Protein AF-A0AAV2HTC8-F1 (afdb_monomer)

Structure (mmCIF, N/CA/C/O backbone):
data_AF-A0AAV2HTC8-F1
#
_entry.id   AF-A0AAV2HTC8-F1
#
loop_
_atom_site.group_PDB
_atom_site.id
_atom_site.type_symbol
_atom_site.label_atom_id
_atom_site.label_alt_id
_atom_site.label_comp_id
_atom_site.label_asym_id
_atom_site.label_entity_id
_atom_site.label_seq_id
_atom_site.pdbx_PDB_ins_code
_atom_site.Cartn_x
_atom_site.Cartn_y
_atom_site.Cartn_z
_atom_site.occupancy
_atom_site.B_iso_or_equiv
_atom_site.auth_seq_id
_atom_site.auth_comp_id
_atom_site.auth_asym_id
_atom_site.auth_atom_id
_atom_site.pdbx_PDB_model_num
ATOM 1 N N . MET A 1 1 ? -3.293 -3.113 -5.665 1.00 84.00 1 MET A N 1
ATOM 2 C CA . MET A 1 1 ? -4.705 -2.874 -5.281 1.00 84.00 1 MET A CA 1
ATOM 3 C C . MET A 1 1 ? -5.666 -3.150 -6.441 1.00 84.00 1 MET A C 1
ATOM 5 O O . MET A 1 1 ? -6.867 -3.146 -6.229 1.00 84.00 1 MET A O 1
ATOM 9 N N . GLU A 1 2 ? -5.161 -3.409 -7.650 1.00 84.69 2 GLU A N 1
ATOM 10 C CA . GLU A 1 2 ? -5.955 -3.648 -8.863 1.00 84.69 2 GLU A CA 1
ATOM 11 C C . GLU A 1 2 ? -6.865 -4.881 -8.808 1.00 84.69 2 GLU A C 1
ATOM 13 O O . GLU A 1 2 ? -7.949 -4.848 -9.378 1.00 84.69 2 GLU A O 1
ATOM 18 N N . ASN A 1 3 ? -6.478 -5.908 -8.048 1.00 85.94 3 ASN A N 1
ATOM 19 C CA . ASN A 1 3 ? -7.277 -7.121 -7.846 1.00 85.94 3 ASN A CA 1
ATOM 20 C C . ASN A 1 3 ? -8.377 -6.955 -6.779 1.00 85.94 3 ASN A C 1
ATOM 22 O O . ASN A 1 3 ? -9.052 -7.923 -6.446 1.00 85.94 3 ASN A O 1
ATOM 26 N N . TYR A 1 4 ? -8.541 -5.756 -6.206 1.00 88.88 4 TYR A N 1
ATOM 27 C CA . TYR A 1 4 ? -9.555 -5.479 -5.191 1.00 88.88 4 TYR A CA 1
ATOM 28 C C . TYR A 1 4 ? -10.723 -4.679 -5.777 1.00 88.88 4 TYR A C 1
ATOM 30 O O . TYR A 1 4 ? -10.537 -3.621 -6.386 1.00 88.88 4 TYR A O 1
ATOM 38 N N . HIS A 1 5 ? -11.948 -5.147 -5.540 1.00 85.94 5 HIS A N 1
ATOM 39 C CA . HIS A 1 5 ? -13.159 -4.454 -5.966 1.00 85.94 5 HIS A CA 1
ATOM 40 C C . HIS A 1 5 ? -13.559 -3.384 -4.949 1.00 85.94 5 HIS A C 1
ATOM 42 O O . HIS A 1 5 ? -14.052 -3.684 -3.867 1.00 85.94 5 HIS A O 1
ATOM 48 N N . ALA A 1 6 ? -13.429 -2.109 -5.325 1.00 83.56 6 ALA A N 1
ATOM 49 C CA . ALA A 1 6 ? -13.754 -0.981 -4.446 1.00 83.56 6 ALA A CA 1
ATOM 50 C C . ALA A 1 6 ? -15.225 -0.942 -3.971 1.00 83.56 6 ALA A C 1
ATOM 52 O O . ALA A 1 6 ? -15.520 -0.285 -2.978 1.00 83.56 6 ALA A O 1
ATOM 53 N N . GLY A 1 7 ? -16.145 -1.635 -4.655 1.00 82.50 7 GLY A N 1
ATOM 54 C CA . GLY A 1 7 ? -17.537 -1.777 -4.214 1.00 82.50 7 GLY A CA 1
ATOM 55 C C . GLY A 1 7 ? -17.696 -2.636 -2.955 1.00 82.50 7 GLY A C 1
ATOM 56 O O . GLY A 1 7 ? -18.599 -2.381 -2.166 1.00 82.50 7 GLY A O 1
ATOM 57 N N . SER A 1 8 ? -16.788 -3.589 -2.729 1.00 87.12 8 SER A N 1
ATOM 58 C CA . SER A 1 8 ? -16.792 -4.439 -1.535 1.00 87.12 8 SER A CA 1
ATOM 59 C C . SER A 1 8 ? -16.413 -3.678 -0.271 1.00 87.12 8 SER A C 1
ATOM 61 O O . SER A 1 8 ? -16.757 -4.123 0.816 1.00 87.12 8 SER A O 1
ATOM 63 N N . LEU A 1 9 ? -15.776 -2.508 -0.413 1.00 86.69 9 LEU A N 1
ATOM 64 C CA . LEU A 1 9 ? -15.254 -1.722 0.702 1.00 86.69 9 LEU A CA 1
ATOM 65 C C . LEU A 1 9 ? -16.339 -1.453 1.753 1.00 86.69 9 LEU A C 1
ATOM 67 O O . LEU A 1 9 ? -16.103 -1.649 2.932 1.00 86.69 9 LEU A O 1
ATOM 71 N N . VAL A 1 10 ? -17.560 -1.118 1.323 1.00 84.25 10 VAL A N 1
ATOM 72 C CA . VAL A 1 10 ? -18.705 -0.829 2.210 1.00 84.25 10 VAL A CA 1
ATOM 73 C C . VAL A 1 10 ? -19.114 -2.031 3.076 1.00 84.25 10 VAL A C 1
ATOM 75 O O . VAL A 1 10 ? -19.765 -1.854 4.097 1.00 84.25 10 VAL A O 1
ATOM 78 N N . HIS A 1 11 ? -18.737 -3.253 2.704 1.00 86.38 11 HIS A N 1
ATOM 79 C CA . HIS A 1 11 ? -19.071 -4.473 3.442 1.00 86.38 11 HIS A CA 1
ATOM 80 C C . HIS A 1 11 ? -17.927 -4.985 4.325 1.00 86.38 11 HIS A C 1
ATOM 82 O O . HIS A 1 11 ? -18.126 -5.930 5.086 1.00 86.38 11 HIS A O 1
ATOM 88 N N . GLU A 1 12 ? -16.748 -4.370 4.249 1.00 91.94 12 GLU A N 1
ATOM 89 C CA . GLU A 1 12 ? -15.607 -4.759 5.072 1.00 91.94 12 GLU A CA 1
ATOM 90 C C . GLU A 1 12 ? -15.796 -4.319 6.529 1.00 91.94 12 GLU A C 1
ATOM 92 O O . GLU A 1 12 ? -16.444 -3.315 6.825 1.00 91.94 12 GLU A O 1
ATOM 97 N N . SER A 1 13 ? -15.185 -5.063 7.452 1.00 90.44 13 SER A N 1
ATOM 98 C CA . SER A 1 13 ? -15.091 -4.672 8.871 1.00 90.44 13 SER A CA 1
ATOM 99 C C . SER A 1 13 ? -13.721 -4.081 9.214 1.00 90.44 13 SER A C 1
ATOM 101 O O . SER A 1 13 ? -13.622 -3.167 10.031 1.00 90.44 13 SER A O 1
ATOM 103 N N . VAL A 1 14 ? -12.660 -4.581 8.566 1.00 92.56 14 VAL A N 1
ATOM 104 C CA . VAL A 1 14 ? -11.278 -4.112 8.729 1.00 92.56 14 VAL A CA 1
ATOM 105 C C . VAL A 1 14 ? -10.614 -3.971 7.374 1.00 92.56 14 VAL A C 1
ATOM 107 O O . VAL A 1 14 ? -10.661 -4.894 6.567 1.00 92.56 14 VAL A O 1
ATOM 110 N N . VAL A 1 15 ? -9.931 -2.852 7.150 1.00 94.50 15 VAL A N 1
ATOM 111 C CA . VAL A 1 15 ? -9.114 -2.633 5.954 1.00 94.50 15 VAL A CA 1
ATOM 112 C C . VAL A 1 15 ? -7.716 -2.181 6.363 1.00 94.50 15 VAL A C 1
ATOM 114 O O . VAL A 1 15 ? -7.523 -1.082 6.882 1.00 94.50 15 VAL A O 1
ATOM 117 N N . LEU A 1 16 ? -6.717 -3.022 6.100 1.00 95.56 16 LEU A N 1
ATOM 118 C CA . LEU A 1 16 ? -5.308 -2.681 6.284 1.00 95.56 16 LEU A CA 1
ATOM 119 C C . LEU A 1 16 ? -4.710 -2.304 4.932 1.00 95.56 16 LEU A C 1
ATOM 121 O O . LEU A 1 16 ? -4.731 -3.097 3.991 1.00 95.56 16 LEU A O 1
ATOM 125 N N . VAL A 1 17 ? -4.180 -1.090 4.822 1.00 94.56 17 VAL A N 1
ATOM 126 C CA . VAL A 1 17 ? -3.592 -0.600 3.574 1.00 94.56 17 VAL A CA 1
ATOM 127 C C . VAL A 1 17 ? -2.087 -0.493 3.729 1.00 94.56 17 VAL A C 1
ATOM 129 O O . VAL A 1 17 ? -1.594 0.324 4.499 1.00 94.56 17 VAL A O 1
ATOM 132 N N . ILE A 1 18 ? -1.359 -1.274 2.936 1.00 94.62 18 ILE A N 1
ATOM 133 C CA . ILE A 1 18 ? 0.091 -1.158 2.786 1.00 94.62 18 ILE A CA 1
ATOM 134 C C . ILE A 1 18 ? 0.352 -0.710 1.355 1.00 94.62 18 ILE A C 1
ATOM 136 O O . ILE A 1 18 ? 0.042 -1.427 0.404 1.00 94.62 18 ILE A O 1
ATOM 140 N N . THR A 1 19 ? 0.883 0.498 1.184 1.00 91.38 19 THR A N 1
ATOM 141 C CA . THR A 1 19 ? 1.139 1.046 -0.152 1.00 91.38 19 THR A CA 1
ATOM 142 C C . THR A 1 19 ? 2.502 1.693 -0.241 1.00 91.38 19 THR A C 1
ATOM 144 O O . THR A 1 19 ? 2.934 2.400 0.661 1.00 91.38 19 THR A O 1
ATOM 147 N N . SER A 1 20 ? 3.167 1.523 -1.375 1.00 85.19 20 SER A N 1
ATOM 148 C CA . SER A 1 20 ? 4.329 2.328 -1.721 1.00 85.19 20 SER A CA 1
ATOM 149 C C . SER A 1 20 ? 3.914 3.588 -2.473 1.00 85.19 20 SER A C 1
ATOM 151 O O . SER A 1 20 ? 2.803 3.711 -3.003 1.00 85.19 20 SER A O 1
ATOM 153 N N . ARG A 1 21 ? 4.833 4.548 -2.521 1.00 70.38 21 ARG A N 1
ATOM 154 C CA . ARG A 1 21 ? 4.829 5.590 -3.543 1.00 70.38 21 ARG A CA 1
ATOM 155 C C . ARG A 1 21 ? 5.361 4.997 -4.863 1.00 70.38 21 ARG A C 1
ATOM 157 O O . ARG A 1 21 ? 6.341 4.257 -4.816 1.00 70.38 21 ARG A O 1
ATOM 164 N N . PRO A 1 22 ? 4.842 5.377 -6.042 1.00 58.81 22 PRO A N 1
ATOM 165 C CA . PRO A 1 22 ? 5.613 5.251 -7.269 1.00 58.81 22 PRO A CA 1
ATOM 166 C C . PRO A 1 22 ? 6.825 6.188 -7.196 1.00 58.81 22 PRO A C 1
ATOM 168 O O . PRO A 1 22 ? 6.711 7.400 -6.987 1.00 58.81 22 PRO A O 1
ATOM 171 N N . THR A 1 23 ? 8.007 5.611 -7.371 1.00 51.41 23 THR A N 1
ATOM 172 C CA . THR A 1 23 ? 9.313 6.288 -7.397 1.00 51.41 23 THR A CA 1
ATOM 173 C C . THR A 1 23 ? 9.442 7.296 -8.547 1.00 51.41 23 THR A C 1
ATOM 175 O O . THR A 1 23 ? 10.351 8.120 -8.542 1.00 51.41 23 THR A O 1
ATOM 178 N N . TYR A 1 24 ? 8.492 7.297 -9.488 1.00 50.41 24 TYR A N 1
ATOM 179 C CA . TYR A 1 24 ? 8.399 8.233 -10.603 1.00 50.41 24 TYR A CA 1
ATOM 180 C C . TYR A 1 24 ? 7.072 9.003 -10.558 1.00 50.41 24 TYR A C 1
ATOM 182 O O . TYR A 1 24 ? 5.997 8.412 -10.487 1.00 50.41 24 TYR A O 1
ATOM 190 N N . GLY A 1 25 ? 7.151 10.336 -10.603 1.00 55.88 25 GLY A N 1
ATOM 191 C CA . GLY A 1 25 ? 5.990 11.225 -10.704 1.00 55.88 25 GLY A CA 1
ATOM 192 C C . GLY A 1 25 ? 5.738 12.106 -9.477 1.00 55.88 25 GLY A C 1
ATOM 193 O O . GLY A 1 25 ? 6.197 11.842 -8.362 1.00 55.88 25 GLY A O 1
ATOM 194 N N . ASN A 1 26 ? 4.985 13.187 -9.693 1.00 65.38 26 ASN A N 1
ATOM 195 C CA . ASN A 1 26 ? 4.689 14.246 -8.722 1.00 65.38 26 ASN A CA 1
ATOM 196 C C . ASN A 1 26 ? 3.654 13.825 -7.653 1.00 65.38 26 ASN A C 1
ATOM 198 O O . ASN A 1 26 ? 2.681 14.539 -7.420 1.00 65.38 26 ASN A O 1
ATOM 202 N N . GLY A 1 27 ? 3.841 12.671 -7.009 1.00 63.38 27 GLY A N 1
ATOM 203 C CA . GLY A 1 27 ? 2.932 12.168 -5.975 1.00 63.38 27 GLY A CA 1
ATOM 204 C C . GLY A 1 27 ? 1.689 11.454 -6.508 1.00 63.38 27 GLY A C 1
ATOM 205 O O . GLY A 1 27 ? 0.643 11.482 -5.865 1.00 63.38 27 GLY A O 1
ATOM 206 N N . GLU A 1 28 ? 1.794 10.838 -7.686 1.00 73.50 28 GLU A N 1
ATOM 207 C CA . GLU A 1 28 ? 0.748 9.957 -8.210 1.00 73.50 28 GLU A CA 1
ATOM 208 C C . GLU A 1 28 ? 0.626 8.670 -7.375 1.00 73.50 28 GLU A C 1
ATOM 210 O O . GLU A 1 28 ? 1.581 8.284 -6.700 1.00 73.50 28 GLU A O 1
ATOM 215 N N . PRO A 1 29 ? -0.534 7.993 -7.399 1.00 81.75 29 PRO A N 1
ATOM 216 C CA . PRO A 1 29 ? -0.658 6.629 -6.893 1.00 81.75 29 PRO A CA 1
ATOM 217 C C . PRO A 1 29 ? 0.157 5.645 -7.753 1.00 81.75 29 PRO A C 1
ATOM 219 O O . PRO A 1 29 ? 0.346 5.898 -8.951 1.00 81.75 29 PRO A O 1
ATOM 222 N N . PRO A 1 30 ? 0.615 4.512 -7.185 1.00 85.12 30 PRO A N 1
ATOM 223 C CA . PRO A 1 30 ? 1.274 3.462 -7.956 1.00 85.12 30 PRO A CA 1
ATOM 224 C C . PRO A 1 30 ? 0.326 2.931 -9.036 1.00 85.12 30 PRO A C 1
ATOM 226 O O . PRO A 1 30 ? -0.893 3.057 -8.917 1.00 85.12 30 PRO A O 1
ATOM 229 N N . GLU A 1 31 ? 0.877 2.354 -10.106 1.00 84.62 31 GLU A N 1
ATOM 230 C CA . GLU A 1 31 ? 0.099 1.909 -11.274 1.00 84.62 31 GLU A CA 1
ATOM 231 C C . GLU A 1 31 ? -1.073 1.000 -10.865 1.00 84.62 31 GLU A C 1
ATOM 233 O O . GLU A 1 31 ? -2.229 1.307 -11.151 1.00 84.62 31 GLU A O 1
ATOM 238 N N . ASN A 1 32 ? -0.784 -0.005 -10.038 1.00 86.88 32 ASN A N 1
ATOM 239 C CA . ASN A 1 32 ? -1.750 -0.946 -9.467 1.00 86.88 32 ASN A CA 1
ATOM 240 C C . ASN A 1 32 ? -2.672 -0.352 -8.374 1.00 86.88 32 ASN A C 1
ATOM 242 O O . ASN A 1 32 ? -3.428 -1.092 -7.737 1.00 86.88 32 ASN A O 1
ATOM 246 N N . GLY A 1 33 ? -2.570 0.949 -8.085 1.00 86.31 33 GLY A N 1
ATOM 247 C CA . GLY A 1 33 ? -3.377 1.703 -7.118 1.00 86.31 33 GLY A CA 1
ATOM 248 C C . GLY A 1 33 ? -4.202 2.831 -7.747 1.00 86.31 33 GLY A C 1
ATOM 249 O O . GLY A 1 33 ? -5.070 3.398 -7.079 1.00 86.31 33 GLY A O 1
ATOM 250 N N . LYS A 1 34 ? -3.982 3.147 -9.032 1.00 86.19 34 LYS A N 1
ATOM 251 C CA . LYS A 1 34 ? -4.686 4.217 -9.764 1.00 86.19 34 LYS A CA 1
ATOM 252 C C . LYS A 1 34 ? -6.204 4.008 -9.797 1.00 86.19 34 LYS A C 1
ATOM 254 O O . LYS A 1 34 ? -6.952 4.939 -9.499 1.00 86.19 34 LYS A O 1
ATOM 259 N N . SER A 1 35 ? -6.658 2.794 -10.111 1.00 87.62 35 SER A N 1
ATOM 260 C CA . SER A 1 35 ? -8.086 2.442 -10.187 1.00 87.62 35 SER A CA 1
ATOM 261 C C . SER A 1 35 ? -8.793 2.575 -8.834 1.00 87.62 35 SER A C 1
ATOM 263 O O . SER A 1 35 ? -9.888 3.139 -8.742 1.00 87.62 35 SER A O 1
ATOM 265 N N . PHE A 1 36 ? -8.137 2.122 -7.766 1.00 89.88 36 PHE A N 1
ATOM 266 C CA . PHE A 1 36 ? -8.648 2.231 -6.405 1.00 89.88 36 PHE A CA 1
ATOM 267 C C . PHE A 1 36 ? -8.744 3.694 -5.955 1.00 89.88 36 PHE A C 1
ATOM 269 O O . PHE A 1 36 ? -9.789 4.129 -5.473 1.00 89.88 36 PHE A O 1
ATOM 276 N N . ALA A 1 37 ? -7.700 4.491 -6.199 1.00 87.50 37 ALA A N 1
ATOM 277 C CA . ALA A 1 37 ? -7.693 5.919 -5.890 1.00 87.50 37 ALA A CA 1
ATOM 278 C C . ALA A 1 37 ? -8.809 6.685 -6.627 1.00 87.50 37 ALA A C 1
ATOM 280 O O . ALA A 1 37 ? -9.487 7.525 -6.032 1.00 87.50 37 ALA A O 1
ATOM 281 N N . ALA A 1 38 ? -9.045 6.366 -7.904 1.00 87.25 38 ALA A N 1
ATOM 282 C CA . ALA A 1 38 ? -10.150 6.933 -8.675 1.00 87.25 38 ALA A CA 1
ATOM 283 C C . ALA A 1 38 ? -11.523 6.554 -8.090 1.00 87.25 38 ALA A C 1
ATOM 285 O O . ALA A 1 38 ? -12.407 7.406 -7.981 1.00 87.25 38 ALA A O 1
ATOM 286 N N . SER A 1 39 ? -11.684 5.301 -7.658 1.00 88.88 39 SER A N 1
ATOM 287 C CA . SER A 1 39 ? -12.924 4.803 -7.048 1.00 88.88 39 SER A CA 1
ATOM 288 C C . SER A 1 39 ? -13.226 5.490 -5.712 1.00 88.88 39 SER A C 1
ATOM 290 O O . SER A 1 39 ? -14.353 5.930 -5.483 1.00 88.88 39 SER A O 1
ATOM 292 N N . LEU A 1 40 ? -12.212 5.676 -4.860 1.00 87.50 40 LEU A N 1
ATOM 293 C CA . LEU A 1 40 ? -12.337 6.434 -3.611 1.00 87.50 40 LEU A CA 1
ATOM 294 C C . LEU A 1 40 ? -12.707 7.899 -3.853 1.00 87.50 40 LEU A C 1
ATOM 296 O O . LEU A 1 40 ? -13.555 8.454 -3.154 1.00 87.50 40 LEU A O 1
ATOM 300 N N . LEU A 1 41 ? -12.099 8.536 -4.859 1.00 85.50 41 LEU A N 1
ATOM 301 C CA . LEU A 1 41 ? -12.434 9.910 -5.226 1.00 85.50 41 LEU A CA 1
ATOM 302 C C . LEU A 1 41 ? -13.892 10.026 -5.681 1.00 85.50 41 LEU A C 1
ATOM 304 O O . LEU A 1 41 ? -14.580 10.981 -5.312 1.00 85.50 41 LEU A O 1
ATOM 308 N N . HIS A 1 42 ? -14.371 9.058 -6.462 1.00 86.19 42 HIS A N 1
ATOM 309 C CA . HIS A 1 42 ? -15.767 9.001 -6.875 1.00 86.19 42 HIS A CA 1
ATOM 310 C C . HIS A 1 42 ? -16.703 8.847 -5.667 1.00 86.19 42 HIS A C 1
ATOM 312 O O . HIS A 1 42 ? -17.675 9.597 -5.549 1.00 86.19 42 HIS A O 1
ATOM 318 N N . LEU A 1 43 ? -16.362 7.966 -4.721 1.00 85.75 43 LEU A N 1
ATOM 319 C CA . LEU A 1 43 ? -17.122 7.778 -3.485 1.00 85.75 43 LEU A CA 1
ATOM 320 C C . LEU A 1 43 ? -17.164 9.058 -2.633 1.00 85.75 43 LEU A C 1
ATOM 322 O O . LEU A 1 43 ? -18.233 9.460 -2.171 1.00 85.75 43 LEU A O 1
ATOM 326 N N . LYS A 1 44 ? -16.032 9.760 -2.504 1.00 83.81 44 LYS A N 1
ATOM 327 C CA . LYS A 1 44 ? -15.947 11.064 -1.827 1.00 83.81 44 LYS A CA 1
ATOM 328 C C . LYS A 1 44 ? -16.843 12.110 -2.481 1.00 83.81 44 LYS A C 1
ATOM 330 O O . LYS A 1 44 ? -17.571 12.815 -1.786 1.00 83.81 44 LYS A O 1
ATOM 335 N N . ARG A 1 45 ? -16.800 12.225 -3.813 1.00 83.88 45 ARG A N 1
ATOM 336 C CA . ARG A 1 45 ? -17.648 13.167 -4.560 1.00 83.88 45 ARG A CA 1
ATOM 337 C C . ARG A 1 45 ? -19.125 12.873 -4.314 1.00 83.88 45 ARG A C 1
ATOM 339 O O . ARG A 1 45 ? -19.859 13.788 -3.960 1.00 83.88 45 ARG A O 1
ATOM 346 N N . LYS A 1 46 ? -19.538 11.604 -4.401 1.00 82.00 46 LYS A N 1
ATOM 347 C CA . LYS A 1 46 ? -20.915 11.183 -4.106 1.00 82.00 46 LYS A CA 1
ATOM 348 C C . LYS A 1 46 ? -21.337 11.569 -2.683 1.00 82.00 46 LYS A C 1
ATOM 350 O O . LYS A 1 46 ? -22.408 12.138 -2.513 1.00 82.00 46 LYS A O 1
ATOM 355 N N . ASN A 1 47 ? -20.482 11.336 -1.685 1.00 80.25 47 ASN A N 1
ATOM 356 C CA . ASN A 1 47 ? -20.759 11.715 -0.295 1.00 80.25 47 ASN A CA 1
ATOM 357 C C . ASN A 1 47 ? -20.910 13.239 -0.115 1.00 80.25 47 ASN A C 1
ATOM 359 O O . ASN A 1 47 ? -21.799 13.705 0.592 1.00 80.25 47 ASN A O 1
ATOM 363 N N . ASN A 1 48 ? -20.074 14.037 -0.785 1.00 78.62 48 ASN A N 1
ATOM 364 C CA . ASN A 1 48 ? -20.159 15.499 -0.722 1.00 78.62 48 ASN A CA 1
ATOM 365 C C . ASN A 1 48 ? -21.433 16.051 -1.373 1.00 78.62 48 ASN A C 1
ATOM 367 O O . ASN A 1 48 ? -22.020 16.984 -0.826 1.00 78.62 48 ASN A O 1
ATOM 371 N N . LEU A 1 49 ? -21.873 15.464 -2.495 1.00 74.06 49 LEU A N 1
ATOM 372 C CA . LEU A 1 49 ? -23.139 15.820 -3.144 1.00 74.06 49 LEU A CA 1
ATOM 373 C C . LEU A 1 49 ? -24.331 15.565 -2.214 1.00 74.06 49 LEU A C 1
ATOM 375 O O . LEU A 1 49 ? -25.190 16.431 -2.077 1.00 74.06 49 LEU A O 1
ATOM 379 N N . VAL A 1 50 ? -24.358 14.407 -1.545 1.00 66.88 50 VAL A N 1
ATOM 380 C CA . VAL A 1 50 ? -25.411 14.063 -0.573 1.00 66.88 50 VAL A CA 1
ATOM 381 C C . VAL A 1 50 ? -25.421 15.043 0.606 1.00 66.88 50 VAL A C 1
ATOM 383 O O . VAL A 1 50 ? -26.484 15.451 1.058 1.00 66.88 50 VAL A O 1
ATOM 386 N N . ASN A 1 51 ? -24.245 15.492 1.050 1.00 64.75 51 ASN A N 1
ATOM 387 C CA . ASN A 1 51 ? -24.095 16.431 2.166 1.00 64.75 51 ASN A CA 1
ATOM 388 C C . ASN A 1 51 ? -24.176 17.918 1.758 1.00 64.75 51 ASN A C 1
ATOM 390 O O . ASN A 1 51 ? -23.788 18.788 2.539 1.00 64.75 51 ASN A O 1
ATOM 394 N N . GLY A 1 52 ? -24.628 18.232 0.536 1.00 60.69 52 GLY A N 1
ATOM 395 C CA . GLY A 1 52 ? -24.841 19.608 0.065 1.00 60.69 52 GLY A CA 1
ATOM 396 C C . GLY A 1 52 ? -23.568 20.452 -0.103 1.00 60.69 52 GLY A C 1
ATOM 397 O O . GLY A 1 52 ? -23.653 21.670 -0.257 1.00 60.69 52 GLY A O 1
ATOM 398 N N . LYS A 1 53 ? -22.376 19.839 -0.080 1.00 59.84 53 LYS A N 1
ATOM 399 C CA . LYS A 1 53 ? -21.099 20.531 -0.313 1.00 59.84 53 LYS A CA 1
ATOM 400 C C . LYS A 1 53 ? -20.773 20.524 -1.805 1.00 59.84 53 LYS A C 1
ATOM 402 O O . LYS A 1 53 ? -20.423 19.489 -2.368 1.00 59.84 53 LYS A O 1
ATOM 407 N N . VAL A 1 54 ? -20.838 21.694 -2.440 1.00 50.53 54 VAL A N 1
ATOM 408 C CA . VAL A 1 54 ? -20.422 21.878 -3.839 1.00 50.53 54 VAL A CA 1
ATOM 409 C C . VAL A 1 54 ? -18.903 21.724 -3.933 1.00 50.53 54 VAL A C 1
ATOM 411 O O . VAL A 1 54 ? -18.157 22.473 -3.302 1.00 50.53 54 VAL A O 1
ATOM 414 N N . THR A 1 55 ? -18.428 20.755 -4.717 1.00 55.59 55 THR A N 1
ATOM 415 C CA . THR A 1 55 ? -17.001 20.622 -5.043 1.00 55.59 55 THR A CA 1
ATOM 416 C C . THR A 1 55 ? -16.781 20.553 -6.546 1.00 55.59 55 THR A C 1
ATOM 418 O O . THR A 1 55 ? -17.467 19.809 -7.241 1.00 55.59 55 THR A O 1
ATOM 421 N N . ASP A 1 56 ? -15.780 21.309 -6.985 1.00 52.62 56 ASP A N 1
ATOM 422 C CA . ASP A 1 56 ? -15.291 21.516 -8.348 1.00 52.62 56 ASP A CA 1
ATOM 423 C C . ASP A 1 56 ? -15.108 20.195 -9.130 1.00 52.62 56 ASP A C 1
ATOM 425 O O . ASP A 1 56 ? -14.245 19.364 -8.822 1.00 52.62 56 ASP A O 1
ATOM 429 N N . SER A 1 57 ? -15.971 19.959 -10.119 1.00 53.50 57 SER A N 1
ATOM 430 C CA . SER A 1 57 ? -16.174 18.658 -10.773 1.00 53.50 57 SER A CA 1
ATOM 431 C C . SER A 1 57 ? -15.182 18.334 -11.903 1.00 53.50 57 SER A C 1
ATOM 433 O O . SER A 1 57 ? -15.317 17.290 -12.535 1.00 53.50 57 SER A O 1
ATOM 435 N N . GLY A 1 58 ? -14.166 19.175 -12.144 1.00 57.22 58 GLY A N 1
ATOM 436 C CA . GLY A 1 58 ? -13.265 19.069 -13.308 1.00 57.22 58 GLY A CA 1
ATOM 437 C C . GLY A 1 58 ? -11.802 18.679 -13.041 1.00 57.22 58 GLY A C 1
ATOM 438 O O . GLY A 1 58 ? -11.012 18.627 -13.978 1.00 57.22 58 GLY A O 1
ATOM 439 N N . LEU A 1 59 ? -11.391 18.431 -11.791 1.00 60.97 59 LEU A N 1
ATOM 440 C CA . LEU A 1 59 ? -9.968 18.236 -11.457 1.00 60.97 59 LEU A CA 1
ATOM 441 C C . LEU A 1 59 ? -9.476 16.790 -11.678 1.00 60.97 59 LEU A C 1
ATOM 443 O O . LEU A 1 59 ? -10.157 15.825 -11.312 1.00 60.97 59 LEU A O 1
ATOM 447 N N . SER A 1 60 ? -8.254 16.667 -12.222 1.00 65.88 60 SER A N 1
ATOM 448 C CA . SER A 1 60 ? -7.502 15.406 -12.368 1.00 65.88 60 SER A CA 1
ATOM 449 C C . SER A 1 60 ? -7.221 14.747 -11.012 1.00 65.88 60 SER A C 1
ATOM 451 O O . SER A 1 60 ? -7.017 15.436 -10.011 1.00 65.88 60 SER A O 1
ATOM 453 N N . LEU A 1 61 ? -7.145 13.410 -10.985 1.00 67.00 61 LEU A N 1
ATOM 454 C CA . LEU A 1 61 ? -6.873 12.608 -9.786 1.00 67.00 61 LEU A CA 1
ATOM 455 C C . LEU A 1 61 ? -5.597 13.060 -9.062 1.00 67.00 61 LEU A C 1
ATOM 457 O O . LEU A 1 61 ? -5.619 13.241 -7.847 1.00 67.00 61 LEU A O 1
ATOM 461 N N . ALA A 1 62 ? -4.512 13.315 -9.801 1.00 64.25 62 ALA A N 1
ATOM 462 C CA . ALA A 1 62 ? -3.258 13.804 -9.228 1.00 64.25 62 ALA A CA 1
ATOM 463 C C . ALA A 1 62 ? -3.439 15.168 -8.538 1.00 64.25 62 ALA A C 1
ATOM 465 O O . ALA A 1 62 ? -2.906 15.401 -7.452 1.00 64.25 62 ALA A O 1
ATOM 466 N N . THR A 1 63 ? -4.248 16.056 -9.121 1.00 64.94 63 THR A N 1
ATOM 467 C CA . THR A 1 63 ? -4.565 17.369 -8.545 1.00 64.94 63 THR A CA 1
ATOM 468 C C . THR A 1 63 ? -5.473 17.245 -7.325 1.00 64.94 63 THR A C 1
ATOM 470 O O . THR A 1 63 ? -5.256 17.933 -6.331 1.00 64.94 63 THR A O 1
ATOM 473 N N . CYS A 1 64 ? -6.448 16.332 -7.340 1.00 68.06 64 CYS A N 1
ATOM 474 C CA . CYS A 1 64 ? -7.294 16.049 -6.180 1.00 68.06 64 CYS A CA 1
ATOM 475 C C . CYS A 1 64 ? -6.495 15.463 -5.012 1.00 68.06 64 CYS A C 1
ATOM 477 O O . CYS A 1 64 ? -6.726 15.852 -3.867 1.00 68.06 64 CYS A O 1
ATOM 479 N N . ILE A 1 65 ? -5.545 14.566 -5.291 1.00 67.38 65 ILE A N 1
ATOM 480 C CA . ILE A 1 65 ? -4.635 13.997 -4.290 1.00 67.38 65 ILE A CA 1
ATOM 481 C C . ILE A 1 65 ? -3.779 15.108 -3.679 1.00 67.38 65 ILE A C 1
ATOM 483 O O . ILE A 1 65 ? -3.792 15.292 -2.462 1.00 67.38 65 ILE A O 1
ATOM 487 N N . LYS A 1 66 ? -3.119 15.919 -4.515 1.00 67.12 66 LYS A N 1
ATOM 488 C CA . LYS A 1 66 ? -2.297 17.047 -4.055 1.00 67.12 66 LYS A CA 1
ATOM 489 C C . LYS A 1 66 ? -3.093 18.057 -3.238 1.00 67.12 66 LY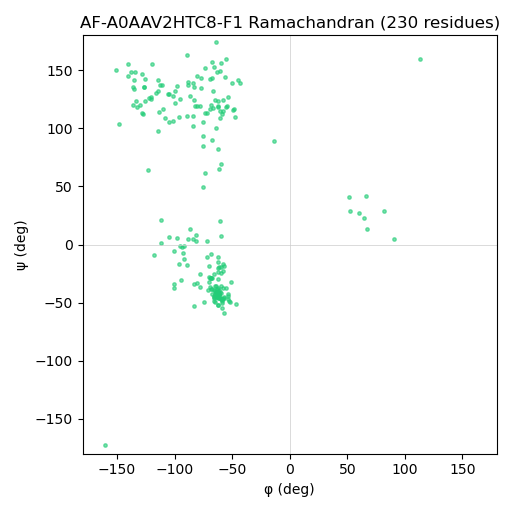S A C 1
ATOM 491 O O . LYS A 1 66 ? -2.665 18.393 -2.144 1.00 67.12 66 LYS A O 1
ATOM 496 N N . ARG A 1 67 ? -4.265 18.489 -3.713 1.00 64.94 67 ARG A N 1
ATOM 497 C CA . ARG A 1 67 ? -5.127 19.465 -3.019 1.00 64.94 67 ARG A CA 1
ATOM 498 C C . ARG A 1 67 ? -5.717 18.915 -1.724 1.00 64.94 67 ARG A C 1
ATOM 500 O O . ARG A 1 67 ? -5.984 19.668 -0.793 1.00 64.94 67 ARG A O 1
ATOM 507 N N . SER A 1 68 ? -5.916 17.598 -1.647 1.00 64.19 68 SER A N 1
ATOM 508 C CA . SER A 1 68 ? -6.324 16.953 -0.398 1.00 64.19 68 SER A CA 1
ATOM 509 C C . SER A 1 68 ? -5.199 16.993 0.637 1.00 64.19 68 SER A C 1
ATOM 511 O O . SER A 1 68 ? -5.495 17.038 1.821 1.00 64.19 68 SER A O 1
ATOM 513 N N . ILE A 1 69 ? -3.928 17.020 0.242 1.00 63.97 69 ILE A N 1
ATOM 514 C CA . ILE A 1 69 ? -2.799 16.929 1.183 1.00 63.97 69 ILE A CA 1
ATOM 515 C C . ILE A 1 69 ? -2.183 18.296 1.478 1.00 63.97 69 ILE A C 1
ATOM 517 O O . ILE A 1 69 ? -1.837 18.580 2.621 1.00 63.97 69 ILE A O 1
ATOM 521 N N . PHE A 1 70 ? -2.113 19.160 0.473 1.00 63.62 70 PHE A N 1
ATOM 522 C CA . PHE A 1 70 ? -1.627 20.526 0.572 1.00 63.62 70 PHE A CA 1
ATOM 523 C C . PHE A 1 70 ? -2.796 21.478 0.299 1.00 63.62 70 PHE A C 1
ATOM 525 O O . PHE A 1 70 ? -3.133 21.713 -0.866 1.00 63.62 70 PHE A O 1
ATOM 532 N N . PRO A 1 71 ? -3.464 22.017 1.334 1.00 52.91 71 PRO A 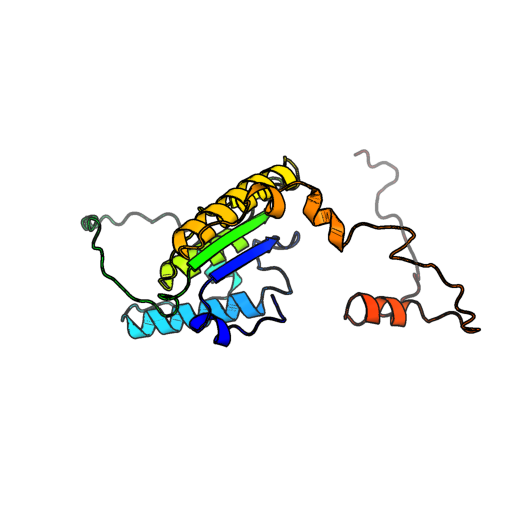N 1
ATOM 533 C CA . PRO A 1 71 ? -4.291 23.195 1.130 1.00 52.91 71 PRO A CA 1
ATOM 534 C C . PRO A 1 71 ? -3.362 24.330 0.678 1.00 52.91 71 PRO A C 1
ATOM 536 O O . PRO A 1 71 ? -2.385 24.627 1.363 1.00 52.91 71 PRO A O 1
ATOM 539 N N . GLU A 1 72 ? -3.623 24.935 -0.484 1.00 43.34 72 GLU A N 1
ATOM 540 C CA . GLU A 1 72 ? -2.922 26.157 -0.894 1.00 43.34 72 GLU A CA 1
ATOM 541 C C . GLU A 1 72 ? -2.972 27.178 0.251 1.00 43.34 72 GLU A C 1
ATOM 543 O O . GLU A 1 72 ? -3.998 27.314 0.930 1.00 43.34 72 GLU A O 1
ATOM 548 N N . GLN A 1 73 ? -1.854 27.873 0.485 1.00 39.16 73 GLN A N 1
ATOM 549 C CA . GLN A 1 73 ? -1.809 29.009 1.399 1.00 39.16 73 GLN A CA 1
ATOM 550 C C . GLN A 1 73 ? -2.963 29.954 1.052 1.00 39.16 73 GLN A C 1
ATOM 552 O O . GLN A 1 73 ? -3.016 30.515 -0.041 1.00 39.16 73 GLN A O 1
ATOM 557 N N . LYS A 1 74 ? -3.900 30.109 1.994 1.00 36.72 74 LYS A N 1
ATOM 558 C CA . LYS A 1 74 ? -4.947 31.129 1.943 1.00 36.72 74 LYS A CA 1
ATOM 559 C C . LYS A 1 74 ? -4.294 32.474 1.610 1.00 36.72 74 LYS A C 1
ATOM 561 O O . LYS A 1 74 ? -3.568 33.013 2.443 1.00 36.72 74 LYS A O 1
ATOM 566 N N . ILE A 1 75 ? -4.639 33.060 0.464 1.00 35.09 75 ILE A N 1
ATOM 567 C CA . ILE A 1 75 ? -4.703 34.518 0.370 1.00 35.09 75 ILE A CA 1
ATOM 568 C C . ILE A 1 75 ? -5.727 34.933 1.428 1.00 35.09 75 ILE A C 1
ATOM 570 O O . ILE A 1 75 ? -6.899 34.556 1.384 1.00 35.09 75 ILE A O 1
ATOM 574 N N . SER A 1 76 ? -5.238 35.609 2.458 1.00 36.03 76 SER A N 1
ATOM 575 C CA . SER A 1 76 ? -6.017 36.091 3.585 1.00 36.03 76 SER A CA 1
ATOM 576 C C . SER A 1 76 ? -7.032 37.137 3.123 1.00 36.03 76 SER A C 1
ATOM 578 O O . SER A 1 76 ? -6.696 38.309 2.993 1.00 36.03 76 SER A O 1
ATOM 580 N N . LEU A 1 77 ? -8.291 36.735 2.949 1.00 32.22 77 LEU A N 1
ATOM 581 C CA . LEU A 1 77 ? -9.413 37.602 3.297 1.00 32.22 77 LEU A CA 1
ATOM 582 C C . LEU A 1 77 ? -10.004 37.078 4.599 1.00 32.22 77 LEU A C 1
ATOM 584 O O . LEU A 1 77 ? -10.616 36.010 4.660 1.00 32.22 77 LEU A O 1
ATOM 588 N N . ALA A 1 78 ? -9.712 37.818 5.664 1.00 37.06 78 ALA A N 1
ATOM 589 C CA . ALA A 1 78 ? -10.208 37.568 6.998 1.00 37.06 78 ALA A CA 1
ATOM 590 C C . ALA A 1 78 ? -11.741 37.571 6.992 1.00 37.06 78 ALA A C 1
ATOM 592 O O . ALA A 1 78 ? -12.375 38.598 6.779 1.00 37.06 78 ALA A O 1
ATOM 593 N N . THR A 1 79 ? -12.327 36.418 7.286 1.00 29.83 79 THR A N 1
ATOM 594 C CA . THR A 1 79 ? -13.621 36.341 7.956 1.00 29.83 79 THR A CA 1
ATOM 595 C C . THR A 1 79 ? -13.420 35.431 9.157 1.00 29.83 79 THR A C 1
ATOM 597 O O . THR A 1 79 ? -13.075 34.255 9.026 1.00 29.83 79 THR A O 1
ATOM 600 N N . ASN A 1 80 ? -13.517 36.032 10.343 1.00 40.94 80 ASN A N 1
ATOM 601 C CA . ASN A 1 80 ? -13.591 35.321 11.609 1.00 40.94 80 ASN A CA 1
ATOM 602 C C . ASN A 1 80 ? -14.844 34.450 11.568 1.00 40.94 80 ASN A C 1
ATOM 604 O O . ASN A 1 80 ? -15.954 34.973 11.595 1.00 40.94 80 ASN A O 1
ATOM 608 N N . VAL A 1 81 ? -14.660 33.137 11.470 1.00 35.47 81 VAL A N 1
ATOM 609 C CA . VAL A 1 81 ? -15.720 32.167 11.724 1.00 35.47 81 VAL A CA 1
ATOM 610 C C . VAL A 1 81 ? -15.140 31.142 12.680 1.00 35.47 81 VAL A C 1
ATOM 612 O O . VAL A 1 81 ? -14.104 30.529 12.410 1.00 35.47 81 VAL A O 1
ATOM 615 N N . ASP A 1 82 ? -15.789 31.058 13.831 1.00 31.61 82 ASP A N 1
ATOM 616 C CA . ASP A 1 82 ? -15.450 30.245 14.983 1.00 31.61 82 ASP A CA 1
ATOM 617 C C . ASP A 1 82 ? -15.023 28.818 14.624 1.00 31.61 82 ASP A C 1
ATOM 619 O O . ASP A 1 82 ? -15.633 28.143 13.794 1.00 31.61 82 ASP A O 1
ATOM 623 N N . LYS A 1 83 ? -13.988 28.324 15.317 1.00 38.25 83 LYS A N 1
ATOM 624 C CA . LYS A 1 83 ? -13.717 26.884 15.415 1.00 38.25 83 LYS A CA 1
ATOM 625 C C . LYS A 1 83 ? -14.979 26.204 15.963 1.00 38.25 83 LYS A C 1
ATOM 627 O O . LYS A 1 83 ? -15.310 26.467 17.125 1.00 38.25 83 LYS A O 1
ATOM 632 N N . PRO A 1 84 ? -15.639 25.278 15.243 1.00 36.47 84 PRO A N 1
ATOM 633 C CA . PRO A 1 84 ? -16.569 24.400 15.914 1.00 36.47 84 PRO A CA 1
ATOM 634 C C . PRO A 1 84 ? -15.731 23.424 16.741 1.00 36.47 84 PRO A C 1
ATOM 636 O O . PRO A 1 84 ? -14.944 22.626 16.229 1.00 36.47 84 PRO A O 1
ATOM 639 N N . ARG A 1 85 ? -15.871 23.571 18.058 1.00 35.44 85 ARG A N 1
ATOM 640 C CA . ARG A 1 85 ? -15.557 22.556 19.061 1.00 35.44 85 ARG A CA 1
ATOM 641 C C . ARG A 1 85 ? -16.115 21.207 18.607 1.00 35.44 85 ARG A C 1
ATOM 643 O O . ARG A 1 85 ? -17.221 21.177 18.078 1.00 35.44 85 ARG A O 1
ATOM 650 N N . ASN A 1 86 ? -15.359 20.139 18.870 1.00 39.28 86 ASN A N 1
ATOM 651 C CA . ASN A 1 86 ? -15.773 18.733 18.900 1.00 39.28 86 ASN A CA 1
ATOM 652 C C . ASN A 1 86 ? -17.299 18.544 18.917 1.00 39.28 86 ASN A C 1
ATOM 654 O O . ASN A 1 86 ? -17.902 18.461 19.984 1.00 39.28 86 ASN A O 1
ATOM 658 N N . SER A 1 87 ? -17.925 18.457 17.745 1.00 34.53 87 SER A N 1
ATOM 659 C CA . SER A 1 87 ? -19.249 17.864 17.646 1.00 34.53 87 SER A CA 1
ATOM 660 C C . SER A 1 87 ? -19.015 16.423 17.229 1.00 34.53 87 SER A C 1
ATOM 662 O O . SER A 1 87 ? -18.606 16.177 16.092 1.00 34.53 87 SER A O 1
ATOM 664 N N . LEU A 1 88 ? -19.261 15.485 18.145 1.00 38.06 88 LEU A N 1
ATOM 665 C CA . LEU A 1 88 ? -19.557 14.088 17.827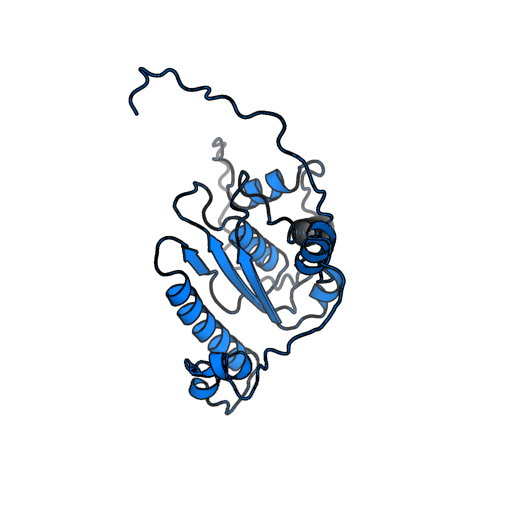 1.00 38.06 88 LEU A CA 1
ATOM 666 C C . LEU A 1 88 ? -20.843 14.037 16.979 1.00 38.06 88 LEU A C 1
ATOM 668 O O . LEU A 1 88 ? -21.883 13.544 17.404 1.00 38.06 88 LEU A O 1
ATOM 672 N N . ALA A 1 89 ? -20.800 14.596 15.776 1.00 37.41 89 ALA A N 1
ATOM 673 C CA . ALA A 1 89 ? -21.742 14.234 14.749 1.00 37.41 89 ALA A CA 1
ATOM 674 C C . ALA A 1 89 ? -21.263 12.870 14.266 1.00 37.41 89 ALA A C 1
ATOM 676 O O . ALA A 1 89 ? -20.241 12.776 13.585 1.00 37.41 89 ALA A O 1
ATOM 677 N N . MET A 1 90 ? -21.984 11.823 14.662 1.00 43.25 90 MET A N 1
ATOM 678 C CA . MET A 1 90 ? -21.983 10.526 13.992 1.00 43.25 90 MET A CA 1
ATOM 679 C C . MET A 1 90 ? -22.462 10.745 12.550 1.00 43.25 90 MET A C 1
ATOM 681 O O . MET A 1 90 ? -23.582 10.409 12.183 1.00 43.25 90 MET A O 1
ATOM 685 N N . ALA A 1 91 ? -21.645 11.402 11.729 1.00 49.69 91 ALA A N 1
ATOM 686 C CA . ALA A 1 91 ? -21.790 11.374 10.294 1.00 49.69 91 ALA A CA 1
ATOM 687 C C . ALA A 1 91 ? -21.280 9.996 9.892 1.00 49.69 91 ALA A C 1
ATOM 689 O O . ALA A 1 91 ? -20.094 9.821 9.619 1.00 49.69 91 ALA A O 1
ATOM 690 N N . THR A 1 92 ? -22.169 9.005 9.955 1.00 65.00 92 THR A N 1
ATOM 691 C CA . THR A 1 92 ? -21.948 7.665 9.418 1.00 65.00 92 THR A CA 1
ATOM 692 C C . THR A 1 92 ? -21.762 7.829 7.913 1.00 65.00 92 THR A C 1
ATOM 694 O O . THR A 1 92 ? -22.710 7.775 7.133 1.00 65.00 92 THR A O 1
ATOM 697 N N . GLY A 1 93 ? -20.544 8.184 7.506 1.00 75.06 93 GLY A N 1
ATOM 698 C CA . GLY A 1 93 ? -20.187 8.293 6.105 1.00 75.06 93 GLY A CA 1
ATOM 699 C C . GLY A 1 93 ? -20.274 6.916 5.438 1.00 75.06 93 GLY A C 1
ATOM 700 O O . GLY A 1 93 ? -20.500 5.909 6.111 1.00 75.06 93 GLY A O 1
ATOM 701 N N . PRO A 1 94 ? -20.088 6.834 4.113 1.00 84.06 94 PRO A N 1
ATOM 702 C CA . PRO A 1 94 ? -20.248 5.585 3.370 1.00 84.06 94 PRO A CA 1
ATOM 703 C C . PRO A 1 94 ? -19.370 4.428 3.863 1.00 84.06 94 PRO A C 1
ATOM 705 O O . PRO A 1 94 ? -19.649 3.286 3.524 1.00 84.06 94 PRO A O 1
ATOM 708 N N . LEU A 1 95 ? -18.307 4.728 4.616 1.00 87.81 95 LEU A N 1
ATOM 709 C CA . LEU A 1 95 ? -17.375 3.765 5.199 1.00 87.81 95 LEU A CA 1
ATOM 710 C C . LEU A 1 95 ? -17.472 3.710 6.736 1.00 87.81 95 LEU A C 1
ATOM 712 O O . LEU A 1 95 ? -16.529 3.286 7.393 1.00 87.81 95 LEU A O 1
ATOM 716 N N . GLY A 1 96 ? -18.590 4.152 7.321 1.00 86.81 96 GLY A N 1
ATOM 717 C CA . GLY A 1 96 ? -18.779 4.270 8.773 1.00 86.81 96 GLY A CA 1
ATOM 718 C C . GLY A 1 96 ? -18.674 2.964 9.565 1.00 86.81 96 GLY A C 1
ATOM 719 O O . GLY A 1 96 ? -18.467 2.993 10.771 1.00 86.81 96 GLY A O 1
ATOM 720 N N . ASN A 1 97 ? -18.815 1.822 8.897 1.00 87.50 97 ASN A N 1
ATOM 721 C CA . ASN A 1 97 ? -18.671 0.486 9.472 1.00 87.50 97 ASN A CA 1
ATOM 722 C C . ASN A 1 97 ? -17.247 -0.081 9.371 1.00 87.50 97 ASN A C 1
ATOM 724 O O . ASN A 1 97 ? -17.010 -1.201 9.818 1.00 87.50 97 ASN A O 1
ATOM 728 N N . ILE A 1 98 ? -16.317 0.655 8.761 1.00 92.94 98 ILE A N 1
ATOM 729 C CA . ILE A 1 98 ? -14.966 0.173 8.490 1.00 92.94 98 ILE A CA 1
ATOM 730 C C . ILE A 1 98 ? -14.012 0.700 9.541 1.00 92.94 98 ILE A C 1
ATOM 732 O O . ILE A 1 98 ? -13.926 1.907 9.771 1.00 92.94 98 ILE A O 1
ATOM 736 N N . ARG A 1 99 ? -13.204 -0.207 10.081 1.00 93.81 99 ARG A N 1
ATOM 737 C CA . ARG A 1 99 ? -11.992 0.129 10.817 1.00 93.81 99 ARG A CA 1
ATOM 738 C C . ARG A 1 99 ? -10.775 0.002 9.913 1.00 93.81 99 ARG A C 1
ATOM 740 O O . ARG A 1 99 ? -10.679 -0.958 9.152 1.00 93.81 99 ARG A O 1
ATOM 747 N N . PHE A 1 100 ? -9.840 0.943 9.953 1.00 95.75 100 PHE A N 1
ATOM 748 C CA . PHE A 1 100 ? -8.705 0.920 9.031 1.00 95.75 100 PHE A CA 1
ATOM 749 C C . PHE A 1 100 ? -7.380 1.336 9.669 1.00 95.75 100 PHE A C 1
ATOM 751 O O . PHE A 1 100 ? -7.343 2.081 10.644 1.00 95.75 100 PHE A O 1
ATOM 758 N N . ALA A 1 101 ? -6.280 0.875 9.079 1.00 96.81 101 ALA A N 1
ATOM 759 C CA . ALA A 1 101 ? -4.934 1.363 9.363 1.00 96.81 101 ALA A CA 1
ATOM 760 C C . ALA A 1 101 ? -4.136 1.448 8.059 1.00 96.81 101 ALA A C 1
ATOM 762 O O . ALA A 1 101 ? -4.314 0.625 7.157 1.00 96.81 101 ALA A O 1
ATOM 763 N N . VAL A 1 102 ? -3.255 2.444 7.952 1.00 95.50 102 VAL A N 1
ATOM 764 C CA . VAL A 1 102 ? -2.462 2.685 6.740 1.00 95.50 102 VAL A CA 1
ATOM 765 C C . VAL A 1 102 ? -0.978 2.734 7.080 1.00 95.50 102 VAL A C 1
ATOM 767 O O . VAL A 1 102 ? -0.543 3.577 7.864 1.00 95.50 102 VAL A O 1
ATOM 770 N N . PHE A 1 103 ? -0.202 1.877 6.420 1.00 95.31 103 PHE A N 1
ATOM 771 C CA . PHE A 1 103 ? 1.251 1.947 6.367 1.00 95.31 103 PHE A CA 1
ATOM 772 C C . PHE A 1 103 ? 1.702 2.317 4.964 1.00 95.31 103 PHE A C 1
ATOM 774 O O . PHE A 1 103 ? 1.203 1.807 3.956 1.00 95.31 103 PHE A O 1
ATOM 781 N N . SER A 1 104 ? 2.676 3.211 4.884 1.00 92.69 104 SER A N 1
ATOM 782 C CA . SER A 1 104 ? 3.091 3.768 3.606 1.00 92.69 104 SER A CA 1
ATOM 783 C C . SER A 1 104 ? 4.599 3.781 3.431 1.00 92.69 104 SER A C 1
ATOM 785 O O . SER A 1 104 ? 5.346 4.357 4.218 1.00 92.69 104 SER A O 1
ATOM 787 N N . LEU A 1 105 ? 5.057 3.155 2.356 1.00 91.62 105 LEU A N 1
ATOM 788 C CA . LEU A 1 105 ? 6.464 3.111 2.002 1.00 91.62 105 LEU A CA 1
ATOM 789 C C . LEU A 1 105 ? 6.813 4.326 1.142 1.00 91.62 105 LEU A C 1
ATOM 791 O O . LEU A 1 105 ? 6.090 4.697 0.209 1.00 91.62 105 LEU A O 1
ATOM 795 N N . GLY A 1 106 ? 7.955 4.937 1.426 1.00 88.19 106 GLY A N 1
ATOM 796 C CA . GLY A 1 106 ? 8.478 6.051 0.649 1.00 88.19 106 GLY A CA 1
ATOM 797 C C . GLY A 1 106 ? 9.966 6.244 0.879 1.00 88.19 106 GLY A C 1
ATOM 798 O O . GLY A 1 106 ? 10.607 5.446 1.550 1.00 88.19 106 GLY A O 1
ATOM 799 N N . SER A 1 107 ? 10.510 7.332 0.345 1.00 86.00 107 SER A N 1
ATOM 800 C CA . SER A 1 107 ? 11.860 7.782 0.678 1.00 86.00 107 SER A CA 1
ATOM 801 C C . SER A 1 107 ? 11.877 9.290 0.889 1.00 86.00 107 SER A C 1
ATOM 803 O O . SER A 1 107 ? 11.284 10.027 0.091 1.00 86.00 107 SER A O 1
ATOM 805 N N . ASN A 1 108 ? 12.558 9.743 1.943 1.00 85.19 108 ASN A N 1
ATOM 806 C CA . ASN A 1 108 ? 12.751 11.170 2.217 1.00 85.19 108 ASN A CA 1
ATOM 807 C C . ASN A 1 108 ? 13.664 11.872 1.199 1.00 85.19 108 ASN A C 1
ATOM 809 O O . ASN A 1 108 ? 13.709 13.099 1.175 1.00 85.19 108 ASN A O 1
ATOM 813 N N . ALA A 1 109 ? 14.315 11.132 0.293 1.00 84.88 109 ALA A N 1
ATOM 814 C CA . ALA A 1 109 ? 15.005 11.720 -0.857 1.00 84.88 109 ALA A CA 1
ATOM 815 C C . ALA A 1 109 ? 14.058 12.465 -1.819 1.00 84.88 109 ALA A C 1
ATOM 817 O O . ALA A 1 109 ? 14.518 13.227 -2.666 1.00 84.88 109 ALA A O 1
ATOM 818 N N . TYR A 1 110 ? 12.738 12.259 -1.709 1.00 81.81 110 TYR A N 1
ATOM 819 C CA . TYR A 1 110 ? 11.751 12.878 -2.589 1.00 81.81 110 TYR A CA 1
ATOM 820 C C . TYR A 1 110 ? 10.859 13.887 -1.838 1.00 81.81 110 TYR A C 1
ATOM 822 O O . TYR A 1 110 ? 10.305 13.541 -0.794 1.00 81.81 110 TYR A O 1
ATOM 830 N N . PRO A 1 111 ? 10.555 15.071 -2.417 1.00 75.88 111 PRO A N 1
ATOM 831 C CA . PRO A 1 111 ? 9.807 16.159 -1.752 1.00 75.88 111 PRO A CA 1
ATOM 832 C C . PRO A 1 111 ? 8.402 15.823 -1.220 1.00 75.88 111 PRO A C 1
ATOM 834 O O . PRO A 1 111 ? 7.816 16.576 -0.447 1.00 75.88 111 PRO A O 1
ATOM 837 N N . HIS A 1 112 ? 7.812 14.715 -1.667 1.00 77.94 112 HIS A N 1
ATOM 838 C CA . HIS A 1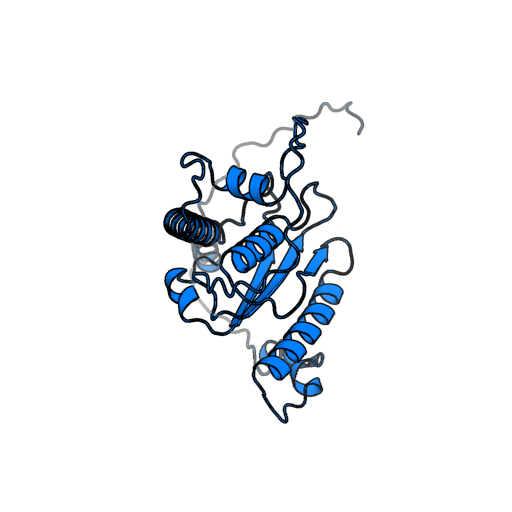 112 ? 6.451 14.302 -1.312 1.00 77.94 112 HIS A CA 1
ATOM 839 C C . HIS A 1 112 ? 6.472 12.905 -0.688 1.00 77.94 112 HIS A C 1
ATOM 841 O O . HIS A 1 112 ? 5.975 11.930 -1.262 1.00 77.94 112 HIS A O 1
ATOM 847 N N . PHE A 1 113 ? 7.128 12.801 0.465 1.00 81.44 113 PHE A N 1
ATOM 848 C CA . PHE A 1 113 ? 7.298 11.547 1.187 1.00 81.44 113 PHE A CA 1
ATOM 849 C C . PHE A 1 113 ? 5.946 10.900 1.536 1.00 81.44 113 PHE A C 1
ATOM 851 O O . PHE A 1 113 ? 5.078 11.531 2.151 1.00 81.44 113 PHE A O 1
ATOM 858 N N . ALA A 1 114 ? 5.782 9.644 1.097 1.00 84.31 114 ALA A N 1
ATOM 859 C CA . ALA A 1 114 ? 4.642 8.768 1.378 1.00 84.31 114 ALA A CA 1
ATOM 860 C C . ALA A 1 114 ? 3.244 9.362 1.073 1.00 84.31 114 ALA A C 1
ATOM 862 O O . ALA A 1 114 ? 2.232 9.000 1.667 1.00 84.31 114 ALA A O 1
ATOM 863 N N . ILE A 1 115 ? 3.168 10.278 0.105 1.00 84.50 115 ILE A N 1
ATOM 864 C CA . ILE A 1 115 ? 1.977 11.098 -0.151 1.00 84.50 115 ILE A CA 1
ATOM 865 C C . ILE A 1 115 ? 0.707 10.301 -0.489 1.00 84.50 115 ILE A C 1
ATOM 867 O O . ILE A 1 115 ? -0.385 10.679 -0.073 1.00 84.50 115 ILE A O 1
ATOM 871 N N . PHE A 1 116 ? 0.827 9.180 -1.202 1.00 86.44 116 PHE A N 1
ATOM 872 C CA . PHE A 1 116 ? -0.341 8.373 -1.552 1.00 86.44 116 PHE A CA 1
ATOM 873 C C . PHE A 1 116 ? -0.966 7.682 -0.329 1.00 86.44 116 PHE A C 1
ATOM 875 O O . PHE A 1 116 ? -2.186 7.645 -0.208 1.00 86.44 116 PHE A O 1
ATOM 882 N N . GLY A 1 117 ? -0.153 7.229 0.629 1.00 90.00 117 GLY A N 1
ATOM 883 C CA . GLY A 1 117 ? -0.661 6.709 1.899 1.00 90.00 117 GLY A CA 1
ATOM 884 C C . GLY A 1 117 ? -1.418 7.777 2.690 1.00 90.00 117 GLY A C 1
ATOM 885 O O . GLY A 1 117 ? -2.542 7.534 3.122 1.00 90.00 117 GLY A O 1
ATOM 886 N N . LYS A 1 118 ? -0.861 8.997 2.775 1.00 88.50 118 LYS A N 1
ATOM 887 C CA . LYS A 1 118 ? -1.539 10.154 3.397 1.00 88.50 118 LYS A CA 1
ATOM 888 C C . LYS A 1 118 ? -2.880 10.465 2.739 1.00 88.50 118 LYS A C 1
ATOM 890 O O . LYS A 1 118 ? -3.828 10.851 3.417 1.00 88.50 118 LYS A O 1
ATOM 895 N N . TYR A 1 119 ? -2.960 10.322 1.415 1.00 88.25 119 TYR A N 1
ATOM 896 C CA . TYR A 1 119 ? -4.212 10.501 0.686 1.00 88.25 119 TYR A CA 1
ATOM 897 C C . TYR A 1 119 ? -5.258 9.484 1.135 1.00 88.25 119 TYR A C 1
ATOM 899 O O . TYR A 1 119 ? -6.361 9.885 1.492 1.00 88.25 119 TYR A O 1
ATOM 907 N N . ILE A 1 120 ? -4.911 8.193 1.138 1.00 90.38 120 ILE A N 1
ATOM 908 C CA . ILE A 1 120 ? -5.834 7.129 1.545 1.00 90.38 120 ILE A CA 1
ATOM 909 C C . ILE A 1 120 ? -6.308 7.356 2.981 1.00 90.38 120 ILE A C 1
ATOM 911 O O . ILE A 1 120 ? -7.514 7.391 3.206 1.00 90.38 120 ILE A O 1
ATOM 915 N N . ASP A 1 121 ? -5.383 7.592 3.915 1.00 92.38 121 ASP A N 1
ATOM 916 C CA . ASP A 1 121 ? -5.702 7.859 5.322 1.00 92.38 121 ASP A CA 1
ATOM 917 C C . ASP A 1 121 ? -6.702 9.016 5.473 1.00 92.38 121 ASP A C 1
ATOM 919 O O . ASP A 1 121 ? -7.735 8.890 6.136 1.00 92.38 121 ASP A O 1
ATOM 923 N N . LYS A 1 122 ? -6.456 10.128 4.772 1.00 90.38 122 LYS A N 1
ATOM 924 C CA . LYS A 1 122 ? -7.354 11.283 4.789 1.00 90.38 122 LYS A CA 1
ATOM 925 C C . LYS A 1 122 ? -8.732 10.966 4.207 1.00 90.38 122 LYS A C 1
ATOM 927 O O . LYS A 1 122 ? -9.738 11.373 4.786 1.00 90.38 122 LYS A O 1
ATOM 932 N N . ILE A 1 123 ? -8.799 10.283 3.064 1.00 89.94 123 ILE A N 1
ATOM 933 C CA . ILE A 1 123 ? -10.081 9.983 2.417 1.00 89.94 123 ILE A CA 1
ATOM 934 C C . ILE A 1 123 ? -10.907 8.994 3.240 1.00 89.94 123 ILE A C 1
ATOM 936 O O . ILE A 1 123 ? -12.116 9.176 3.342 1.00 89.94 123 ILE A O 1
ATOM 940 N N . PHE A 1 124 ? -10.280 7.998 3.865 1.00 91.94 124 PHE A N 1
ATOM 941 C CA . PHE A 1 124 ? -10.975 7.053 4.740 1.00 91.94 124 PHE A CA 1
ATOM 942 C C . PHE A 1 124 ? -11.621 7.773 5.930 1.00 91.94 124 PHE A C 1
ATOM 944 O O . PHE A 1 124 ? -12.818 7.598 6.164 1.00 91.94 124 PHE A O 1
ATOM 951 N N . LYS A 1 125 ? -10.884 8.679 6.591 1.00 90.88 125 LYS A N 1
ATOM 952 C CA . LYS A 1 125 ? -11.415 9.532 7.673 1.00 90.88 125 LYS A CA 1
ATOM 953 C C . LYS A 1 125 ? -12.586 10.396 7.209 1.00 90.88 125 LYS A C 1
ATOM 955 O O . LYS A 1 125 ? -13.620 10.455 7.864 1.00 90.88 125 LYS A O 1
ATOM 960 N N . GLU A 1 126 ? -12.452 11.057 6.059 1.00 88.81 126 GLU A N 1
ATOM 961 C CA . GLU A 1 126 ? -13.514 11.906 5.495 1.00 88.81 126 GLU A CA 1
ATOM 962 C C . GLU A 1 126 ? -14.765 11.118 5.067 1.00 88.81 126 GLU A C 1
ATOM 964 O O . GLU A 1 126 ? -15.860 11.679 5.009 1.00 88.81 126 GLU A O 1
ATOM 969 N N . LEU A 1 127 ? -14.614 9.830 4.755 1.00 88.69 127 LEU A N 1
ATOM 970 C CA . LEU A 1 127 ? -15.707 8.916 4.425 1.00 88.69 127 LEU A CA 1
ATOM 971 C C . LEU A 1 127 ? -16.311 8.219 5.654 1.00 88.69 127 LEU A C 1
ATOM 973 O O . LEU A 1 127 ? -17.214 7.398 5.490 1.00 88.69 127 LEU A O 1
ATOM 977 N N . GLY A 1 128 ? -15.863 8.573 6.861 1.00 89.06 128 GLY A N 1
ATOM 978 C CA . GLY A 1 128 ? -16.424 8.108 8.128 1.00 89.06 128 GLY A CA 1
ATOM 979 C C . GLY A 1 128 ? -15.789 6.839 8.692 1.00 89.06 128 GLY A C 1
ATOM 980 O O . GLY A 1 128 ? -16.276 6.362 9.709 1.00 89.06 128 GLY A O 1
ATOM 981 N N . ALA A 1 129 ? -14.731 6.304 8.076 1.00 92.00 129 ALA A N 1
ATOM 982 C CA . ALA A 1 129 ? -14.050 5.125 8.603 1.00 92.00 129 ALA A CA 1
ATOM 983 C C . ALA A 1 129 ? -13.333 5.437 9.929 1.00 92.00 129 ALA A C 1
ATOM 985 O O . ALA A 1 129 ? -12.762 6.516 10.112 1.00 92.00 129 ALA A O 1
ATOM 986 N N . GLU A 1 130 ? -13.337 4.468 10.839 1.00 92.31 130 GLU A N 1
ATOM 987 C CA . GLU A 1 130 ? -12.691 4.548 12.145 1.00 92.31 130 GLU A CA 1
ATOM 988 C C . GLU A 1 130 ? -11.220 4.119 12.029 1.00 92.31 130 GLU A C 1
ATOM 990 O O . GLU A 1 130 ? -10.894 3.063 11.492 1.00 92.31 130 GLU A O 1
ATOM 995 N N . MET A 1 131 ? -10.297 4.944 12.515 1.00 93.75 131 MET A N 1
ATOM 996 C CA . MET A 1 131 ? -8.866 4.639 12.467 1.00 93.75 131 MET A CA 1
ATOM 997 C C . MET A 1 131 ? -8.478 3.729 13.642 1.00 93.75 131 MET A C 1
ATOM 999 O O . MET A 1 131 ? -8.686 4.110 14.790 1.00 93.75 131 MET A O 1
ATOM 1003 N N . LEU A 1 132 ? -7.878 2.567 13.362 1.00 93.06 132 LEU A N 1
ATOM 1004 C CA . LEU A 1 132 ? -7.361 1.638 14.381 1.00 93.06 132 LEU A CA 1
ATOM 1005 C C . LEU A 1 132 ? -6.064 2.146 15.013 1.00 93.06 132 LEU A C 1
ATOM 1007 O O . LEU A 1 132 ? -5.921 2.167 16.230 1.00 93.06 132 LEU A O 1
ATOM 1011 N N . VAL A 1 133 ? -5.111 2.533 14.165 1.00 93.81 133 VAL A N 1
ATOM 1012 C CA . VAL A 1 133 ? -3.777 3.011 14.548 1.00 93.81 133 VAL A CA 1
ATOM 1013 C C . VAL A 1 133 ? -3.428 4.203 13.674 1.00 93.81 133 VAL A C 1
ATOM 1015 O O . VAL A 1 133 ? -3.869 4.285 12.523 1.00 93.81 133 VAL A O 1
ATOM 1018 N N . GLU A 1 134 ? -2.649 5.133 14.224 1.00 93.50 134 GLU A N 1
ATOM 1019 C CA . GLU A 1 134 ? -2.177 6.295 13.484 1.00 93.50 134 GLU A CA 1
ATOM 1020 C C . GLU A 1 134 ? -1.417 5.889 12.210 1.00 93.50 134 GLU A C 1
ATOM 1022 O O . GLU A 1 134 ? -0.717 4.875 12.143 1.00 93.50 134 GLU A O 1
ATOM 1027 N N . TYR A 1 135 ? -1.588 6.699 11.168 1.00 92.25 135 TYR A N 1
ATOM 1028 C CA . TYR A 1 135 ? -0.880 6.553 9.906 1.00 92.25 135 TYR A CA 1
ATOM 1029 C C . TYR A 1 135 ? 0.639 6.513 10.124 1.00 92.25 135 TYR A C 1
ATOM 1031 O O . TYR A 1 135 ? 1.216 7.440 10.692 1.00 92.25 135 TYR A O 1
ATOM 1039 N N . CYS A 1 136 ? 1.292 5.477 9.595 1.00 93.19 136 CYS A N 1
ATOM 1040 C CA . CYS A 1 136 ? 2.735 5.300 9.714 1.00 93.19 136 CYS A CA 1
ATOM 1041 C C . CYS A 1 136 ? 3.432 5.263 8.345 1.00 93.19 136 CYS A C 1
ATOM 1043 O O . CYS A 1 136 ? 2.850 4.949 7.297 1.00 93.19 136 CYS A O 1
ATOM 1045 N N . THR A 1 137 ? 4.715 5.618 8.357 1.00 91.69 137 THR A N 1
ATOM 1046 C CA . THR A 1 137 ? 5.573 5.710 7.176 1.00 91.69 137 THR A CA 1
ATOM 1047 C C . THR A 1 137 ? 6.845 4.897 7.350 1.00 91.69 137 THR A C 1
ATOM 1049 O O . THR A 1 137 ? 7.518 5.034 8.367 1.00 91.69 137 THR A O 1
ATOM 1052 N N . GLY A 1 138 ? 7.229 4.144 6.322 1.00 92.00 138 GLY A N 1
ATOM 1053 C CA . GLY A 1 138 ? 8.505 3.436 6.249 1.00 92.00 138 GLY A CA 1
ATOM 1054 C C . GLY A 1 138 ? 9.451 4.084 5.240 1.00 92.00 138 GLY A C 1
ATOM 1055 O O . GLY A 1 138 ? 9.228 3.980 4.028 1.00 92.00 138 GLY A O 1
ATOM 1056 N N . ASP A 1 139 ? 10.512 4.734 5.725 1.00 89.56 139 ASP A N 1
ATOM 1057 C CA . ASP A 1 139 ? 11.536 5.364 4.884 1.00 89.56 139 ASP A CA 1
ATOM 1058 C C . ASP A 1 139 ? 12.545 4.330 4.374 1.00 89.56 139 ASP A C 1
ATOM 1060 O O . ASP A 1 139 ? 13.263 3.705 5.152 1.00 89.56 139 ASP A O 1
ATOM 1064 N N . ALA A 1 140 ? 12.634 4.179 3.054 1.00 88.06 140 ALA A N 1
ATOM 1065 C CA . ALA A 1 140 ? 13.570 3.276 2.392 1.00 88.06 140 ALA A CA 1
ATOM 1066 C C . ALA A 1 140 ? 15.044 3.562 2.735 1.00 88.06 140 ALA A C 1
ATOM 1068 O O . ALA A 1 140 ? 15.875 2.669 2.605 1.00 88.06 140 ALA A O 1
ATOM 1069 N N . LEU A 1 141 ? 15.375 4.785 3.167 1.00 86.88 141 LEU A N 1
ATOM 1070 C CA . LEU A 1 141 ? 16.731 5.145 3.589 1.00 86.88 141 LEU A CA 1
ATOM 1071 C C . LEU A 1 141 ? 16.991 4.900 5.077 1.00 86.88 141 LEU A C 1
ATOM 1073 O O . LEU A 1 141 ? 18.149 4.871 5.490 1.00 86.88 141 LEU A O 1
ATOM 1077 N N . TYR A 1 142 ? 15.941 4.759 5.890 1.00 87.00 142 TYR A N 1
ATOM 1078 C CA . TYR A 1 142 ? 16.080 4.708 7.339 1.00 87.00 142 TYR A CA 1
ATOM 1079 C C . TYR A 1 142 ? 15.009 3.830 7.990 1.00 87.00 142 TYR A C 1
ATOM 1081 O O . TYR A 1 142 ? 13.862 4.235 8.157 1.00 87.00 142 TYR A O 1
ATOM 1089 N N . GLY A 1 143 ? 15.403 2.620 8.394 1.00 87.69 143 GLY A N 1
ATOM 1090 C CA . GLY A 1 143 ? 14.615 1.800 9.317 1.00 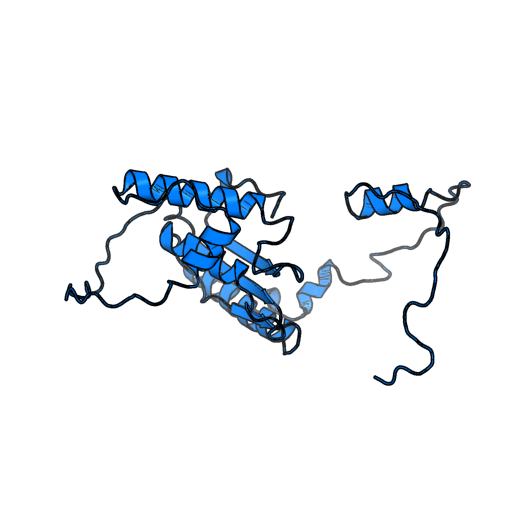87.69 143 GLY A CA 1
ATOM 1091 C C . GLY A 1 143 ? 13.244 1.335 8.812 1.00 87.69 143 GLY A C 1
ATOM 1092 O O . GLY A 1 143 ? 12.410 1.000 9.644 1.00 87.69 143 GLY A O 1
ATOM 1093 N N . GLN A 1 144 ? 13.001 1.271 7.494 1.00 90.38 144 GLN A N 1
ATOM 1094 C CA . GLN A 1 144 ? 11.703 0.881 6.912 1.00 90.38 144 GLN A CA 1
ATOM 1095 C C . GLN A 1 144 ? 11.088 -0.377 7.544 1.00 90.38 144 GLN A C 1
ATOM 1097 O O . GLN A 1 144 ? 9.932 -0.352 7.961 1.00 90.38 144 GLN A O 1
ATOM 1102 N N . GLU A 1 145 ? 11.866 -1.458 7.621 1.00 90.00 145 GLU A N 1
ATOM 1103 C CA . GLU A 1 145 ? 11.435 -2.742 8.189 1.00 90.00 145 GLU A CA 1
ATOM 1104 C C . GLU A 1 145 ? 11.118 -2.621 9.684 1.00 90.00 145 GLU A C 1
ATOM 1106 O O . GLU A 1 145 ? 10.128 -3.164 10.162 1.00 90.00 145 GLU A O 1
ATOM 1111 N N . GLN A 1 146 ? 11.928 -1.870 10.434 1.00 90.25 146 GLN A N 1
ATOM 1112 C CA . GLN A 1 146 ? 11.703 -1.664 11.862 1.00 90.25 146 GLN A CA 1
ATOM 1113 C C . GLN A 1 146 ? 10.418 -0.867 12.111 1.00 90.25 146 GLN A C 1
ATOM 1115 O O . GLN A 1 146 ? 9.610 -1.266 12.947 1.00 90.25 146 GLN A O 1
ATOM 1120 N N . SER A 1 147 ? 10.195 0.209 11.350 1.00 92.81 147 SER A N 1
ATOM 1121 C CA . SER A 1 147 ? 8.953 0.985 11.402 1.00 92.81 147 SER A CA 1
ATOM 1122 C C . SER A 1 147 ? 7.738 0.134 11.044 1.0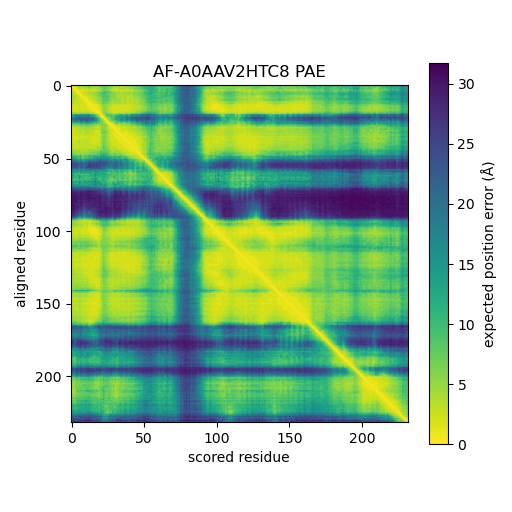0 92.81 147 SER A C 1
ATOM 1124 O O . SER A 1 147 ? 6.703 0.250 11.697 1.00 92.81 147 SER A O 1
ATOM 1126 N N . PHE A 1 148 ? 7.862 -0.737 10.037 1.00 93.25 148 PHE A N 1
ATOM 1127 C CA . PHE A 1 148 ? 6.791 -1.657 9.664 1.00 93.25 148 PHE A CA 1
ATOM 1128 C C . PHE A 1 148 ? 6.477 -2.643 10.784 1.00 93.25 148 PHE A C 1
ATOM 1130 O O . PHE A 1 148 ? 5.307 -2.815 11.112 1.00 93.25 148 PHE A O 1
ATOM 1137 N N . ARG A 1 149 ? 7.503 -3.237 11.408 1.00 89.75 149 ARG A N 1
ATOM 1138 C CA . ARG A 1 149 ? 7.321 -4.154 12.537 1.00 89.75 149 ARG A CA 1
ATOM 1139 C C . ARG A 1 149 ? 6.557 -3.480 13.656 1.00 89.75 149 ARG A C 1
ATOM 1141 O O . ARG A 1 149 ? 5.453 -3.923 13.934 1.00 89.75 149 ARG A O 1
ATOM 1148 N N . THR A 1 150 ? 7.067 -2.374 14.199 1.00 91.75 150 THR A N 1
ATOM 1149 C CA . THR A 1 150 ? 6.410 -1.638 15.292 1.00 91.75 150 THR A CA 1
ATOM 1150 C C . THR A 1 150 ? 4.957 -1.300 14.961 1.00 91.75 150 THR A C 1
ATOM 1152 O O . THR A 1 150 ? 4.065 -1.612 15.745 1.00 91.75 150 THR A O 1
ATOM 1155 N N . TRP A 1 151 ? 4.699 -0.754 13.770 1.00 94.19 151 TRP A N 1
ATOM 1156 C CA . TRP A 1 151 ? 3.336 -0.456 13.330 1.00 94.19 151 TRP A CA 1
ATOM 1157 C C . TRP A 1 151 ? 2.456 -1.710 13.237 1.00 94.19 151 TRP A C 1
ATOM 1159 O O . TRP A 1 151 ? 1.306 -1.690 13.664 1.00 94.19 151 TRP A O 1
ATOM 1169 N N . SER A 1 152 ? 2.982 -2.814 12.702 1.00 91.81 152 SER A N 1
ATOM 1170 C CA . SER A 1 152 ? 2.231 -4.064 12.576 1.00 91.81 152 SER A CA 1
ATOM 1171 C C . SER A 1 152 ? 1.864 -4.655 13.938 1.00 91.81 152 SER A C 1
ATOM 1173 O O . SER A 1 152 ? 0.754 -5.167 14.084 1.00 91.81 152 SER A O 1
ATOM 1175 N N . GLU A 1 153 ? 2.737 -4.526 14.949 1.00 89.44 153 GLU A N 1
ATOM 1176 C CA . GLU A 1 153 ? 2.433 -5.000 16.303 1.00 89.44 153 GLU A CA 1
ATOM 1177 C C . GLU A 1 153 ? 1.312 -4.175 16.942 1.00 89.44 1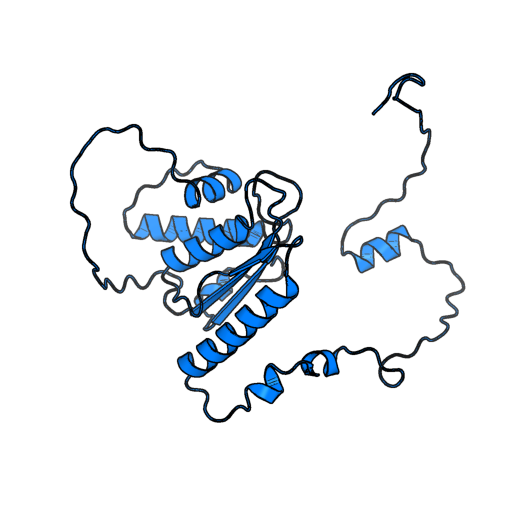53 GLU A C 1
ATOM 1179 O O . GLU A 1 153 ? 0.385 -4.722 17.544 1.00 89.44 153 GLU A O 1
ATOM 1184 N N . GLU A 1 154 ? 1.369 -2.853 16.767 1.00 91.44 154 GLU A N 1
ATOM 1185 C CA . GLU A 1 154 ? 0.342 -1.930 17.246 1.00 91.44 154 GLU A CA 1
ATOM 1186 C C . GLU A 1 154 ? -1.008 -2.187 16.577 1.00 91.44 154 GLU A C 1
ATOM 1188 O O . GLU A 1 154 ? -2.028 -2.248 17.264 1.00 91.44 154 GLU A O 1
ATOM 1193 N N . VAL A 1 155 ? -1.024 -2.386 15.254 1.00 92.94 155 VAL A N 1
ATOM 1194 C CA . VAL A 1 155 ? -2.245 -2.701 14.496 1.00 92.94 155 VAL A CA 1
ATOM 1195 C C . VAL A 1 155 ? -2.845 -4.014 14.953 1.00 92.94 155 VAL A C 1
ATOM 1197 O O . VAL A 1 155 ? -4.060 -4.088 15.136 1.00 92.94 155 VAL A O 1
ATOM 1200 N N . TYR A 1 156 ? -2.010 -5.033 15.161 1.00 88.88 156 TYR A N 1
ATOM 1201 C CA . TYR A 1 156 ? -2.468 -6.314 15.672 1.00 88.88 156 TYR A CA 1
ATOM 1202 C C . TYR A 1 156 ? -3.142 -6.111 17.030 1.00 88.88 156 TYR A C 1
ATOM 1204 O O . TYR A 1 156 ? -4.322 -6.405 17.177 1.00 88.88 156 TYR A O 1
ATOM 1212 N N . ARG A 1 157 ? -2.459 -5.489 17.995 1.00 87.56 157 ARG A N 1
ATOM 1213 C CA . ARG A 1 157 ? -3.033 -5.233 19.322 1.00 87.56 157 ARG A CA 1
ATOM 1214 C C . ARG A 1 157 ? -4.336 -4.421 19.260 1.00 87.56 157 ARG A C 1
ATOM 1216 O O . ARG A 1 157 ? -5.319 -4.808 19.886 1.00 87.56 157 ARG A O 1
ATOM 1223 N N . ALA A 1 158 ? -4.368 -3.341 18.482 1.00 90.62 158 ALA A N 1
ATOM 1224 C CA . ALA A 1 158 ? -5.553 -2.498 18.336 1.00 90.62 158 ALA A CA 1
ATOM 1225 C C . ALA A 1 158 ? -6.736 -3.256 17.715 1.00 90.62 158 ALA A C 1
ATOM 1227 O O . ALA A 1 158 ? -7.875 -3.067 18.134 1.00 90.62 158 ALA A O 1
ATOM 1228 N N . ALA A 1 159 ? -6.484 -4.139 16.745 1.00 89.81 159 ALA A N 1
ATOM 1229 C CA . ALA A 1 159 ? -7.523 -4.984 16.172 1.00 89.81 159 ALA A CA 1
ATOM 1230 C C . ALA A 1 159 ? -8.070 -5.978 17.210 1.00 89.81 159 ALA A C 1
ATOM 1232 O O . ALA A 1 159 ? -9.283 -6.106 17.344 1.00 89.81 159 ALA A O 1
ATOM 1233 N N . PHE A 1 160 ? -7.210 -6.634 17.989 1.00 87.56 160 PHE A N 1
ATOM 1234 C CA . PHE A 1 160 ? -7.647 -7.565 19.038 1.00 87.56 160 PHE A CA 1
ATOM 1235 C C . PHE A 1 160 ? -8.562 -6.901 20.068 1.00 87.56 160 PHE A C 1
ATOM 1237 O O . PHE A 1 160 ? -9.643 -7.423 20.352 1.00 87.56 160 PHE A O 1
ATOM 1244 N N . ASP A 1 161 ? -8.167 -5.719 20.543 1.00 87.38 161 ASP A N 1
ATOM 1245 C CA . ASP A 1 161 ? -8.958 -4.922 21.479 1.00 87.38 161 ASP A CA 1
ATOM 1246 C C . ASP A 1 161 ? -10.299 -4.501 20.843 1.00 87.38 161 ASP A C 1
ATOM 1248 O O . ASP A 1 161 ? -11.361 -4.631 21.453 1.00 87.38 161 ASP A O 1
ATOM 1252 N N . ALA A 1 162 ? -10.277 -4.049 19.585 1.00 87.31 162 ALA A N 1
ATOM 1253 C CA . ALA A 1 162 ? -11.461 -3.555 18.888 1.00 87.31 162 ALA A CA 1
ATOM 1254 C C . ALA A 1 162 ? -12.473 -4.666 18.536 1.00 87.31 162 ALA A C 1
ATOM 1256 O O . ALA A 1 162 ? -13.679 -4.405 18.500 1.00 87.31 162 ALA A O 1
ATOM 1257 N N . PHE A 1 163 ? -12.006 -5.886 18.259 1.00 87.38 163 PHE A N 1
ATOM 1258 C CA . PHE A 1 163 ? -12.844 -7.045 17.913 1.00 87.38 163 PHE A CA 1
ATOM 1259 C C . PHE A 1 163 ? -13.130 -7.975 19.098 1.00 87.38 163 PHE A C 1
ATOM 1261 O O . PHE A 1 163 ? -13.757 -9.015 18.905 1.00 87.38 163 PHE A O 1
ATOM 1268 N N . CYS A 1 164 ? -12.714 -7.592 20.310 1.00 85.12 164 CYS A N 1
ATOM 1269 C CA . CYS A 1 164 ? -12.924 -8.351 21.545 1.00 85.12 164 CYS A CA 1
ATOM 1270 C C . CYS A 1 164 ? -12.462 -9.814 21.431 1.00 85.12 164 CYS A C 1
ATOM 1272 O O . CYS A 1 164 ? -13.141 -10.736 21.884 1.00 85.12 164 CYS A O 1
ATOM 1274 N N . LEU A 1 165 ? -11.314 -10.032 20.789 1.00 80.50 165 LEU A N 1
ATOM 1275 C CA . LEU A 1 165 ? -10.737 -11.361 20.625 1.00 80.50 165 LEU A CA 1
ATOM 1276 C C . LEU A 1 165 ? -9.934 -11.713 21.887 1.00 80.50 165 LEU A C 1
ATOM 1278 O O . LEU A 1 165 ? -8.823 -11.225 22.083 1.00 80.50 165 LEU A O 1
ATOM 1282 N N . GLU A 1 166 ? -10.497 -12.546 22.760 1.00 69.31 166 GLU A N 1
ATOM 1283 C CA . GLU A 1 166 ? -9.807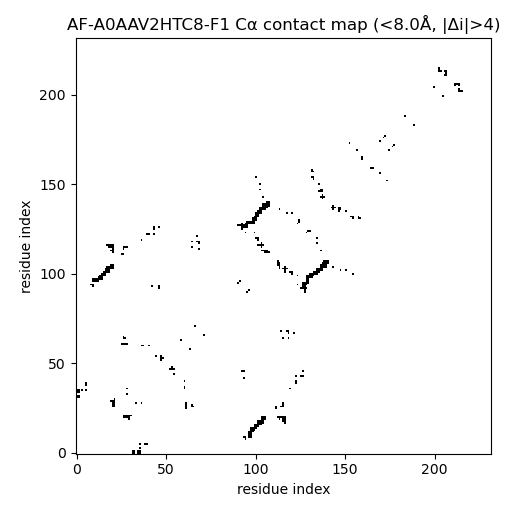 -13.032 23.961 1.00 69.31 166 GLU A CA 1
ATOM 1284 C C . GLU A 1 166 ? -8.847 -14.197 23.635 1.00 69.31 166 GLU A C 1
ATOM 1286 O O . GLU A 1 166 ? -9.151 -15.058 22.811 1.00 69.31 166 GLU A O 1
ATOM 1291 N N . ASN A 1 167 ? -7.712 -14.268 24.344 1.00 57.56 167 ASN A N 1
ATOM 1292 C CA . ASN A 1 167 ? -6.805 -15.431 24.406 1.00 57.56 167 ASN A CA 1
ATOM 1293 C C . ASN A 1 167 ? -6.045 -15.833 23.126 1.00 57.56 167 ASN A C 1
ATOM 1295 O O . ASN A 1 167 ? -5.870 -17.024 22.869 1.00 57.56 167 ASN A O 1
ATOM 1299 N N . VAL A 1 168 ? -5.508 -14.886 22.356 1.00 61.56 168 VAL A N 1
ATOM 1300 C CA . VAL A 1 168 ? -4.468 -15.221 21.364 1.00 61.56 168 VAL A CA 1
ATOM 1301 C C . VAL A 1 168 ? -3.110 -14.833 21.920 1.00 61.56 168 VAL A C 1
ATOM 1303 O O . VAL A 1 168 ? -2.919 -13.704 22.369 1.00 61.56 168 VAL A O 1
ATOM 1306 N N . ASP A 1 169 ? -2.165 -15.772 21.906 1.00 64.62 169 ASP A N 1
ATOM 1307 C CA . ASP A 1 169 ? -0.790 -15.517 22.316 1.00 64.62 169 ASP A CA 1
ATOM 1308 C C . ASP A 1 169 ? -0.149 -14.573 21.285 1.00 64.62 169 ASP A C 1
ATOM 1310 O O . ASP A 1 169 ? 0.380 -14.978 20.250 1.00 64.62 169 ASP A O 1
ATOM 1314 N N . ILE A 1 170 ? -0.274 -13.268 21.537 1.00 62.38 170 ILE A N 1
ATOM 1315 C CA . ILE A 1 170 ? 0.183 -12.177 20.664 1.00 62.38 170 ILE A CA 1
ATOM 1316 C C . ILE A 1 170 ? 1.655 -12.386 20.266 1.00 62.38 170 ILE A C 1
ATOM 1318 O O . ILE A 1 170 ? 2.065 -12.069 19.152 1.00 62.38 170 ILE A O 1
ATOM 1322 N N . LYS A 1 171 ? 2.446 -12.994 21.156 1.00 60.41 171 LYS A N 1
ATOM 1323 C CA . LYS A 1 171 ? 3.861 -13.305 20.938 1.00 60.41 171 LYS A CA 1
ATOM 1324 C C . LYS A 1 171 ? 4.094 -14.404 19.900 1.00 60.41 171 LYS A C 1
ATOM 1326 O O . LYS A 1 171 ? 5.133 -14.384 19.244 1.00 60.41 171 LYS A O 1
ATOM 1331 N N . GLU A 1 172 ? 3.161 -15.339 19.729 1.00 62.19 172 GLU A N 1
ATOM 1332 C CA . GLU A 1 172 ? 3.261 -16.397 18.719 1.00 62.19 172 GLU A CA 1
ATOM 1333 C C . GLU A 1 172 ? 2.916 -15.872 17.315 1.00 62.19 172 GLU A C 1
ATOM 1335 O O . GLU A 1 172 ? 3.586 -16.235 16.349 1.00 62.19 172 GLU A O 1
ATOM 1340 N N . ALA A 1 173 ? 1.949 -14.953 17.210 1.00 58.31 173 ALA A N 1
ATOM 1341 C CA . ALA A 1 173 ? 1.533 -14.348 15.940 1.00 58.31 173 ALA A CA 1
ATOM 1342 C C . ALA A 1 173 ? 2.443 -13.199 15.454 1.00 58.31 173 ALA A C 1
ATOM 1344 O O . ALA A 1 173 ? 2.623 -13.025 14.249 1.00 58.31 173 ALA A O 1
ATOM 1345 N N . ILE A 1 174 ? 3.020 -12.418 16.377 1.00 58.06 174 ILE A N 1
ATOM 1346 C CA . ILE A 1 174 ? 3.885 -11.258 16.075 1.00 58.06 174 ILE A CA 1
ATOM 1347 C C . ILE A 1 174 ? 5.378 -11.618 16.115 1.00 58.06 174 ILE A C 1
ATOM 1349 O O . ILE A 1 174 ? 6.220 -10.898 15.580 1.00 58.06 174 ILE A O 1
ATOM 1353 N N . GLY A 1 175 ? 5.736 -12.749 16.730 1.00 54.91 175 GLY A N 1
ATOM 1354 C CA . GLY A 1 175 ? 7.126 -13.171 16.832 1.00 54.91 175 GLY A CA 1
ATOM 1355 C C . GLY A 1 175 ? 7.815 -13.269 15.460 1.00 54.91 175 GLY A C 1
ATOM 1356 O O . GLY A 1 175 ? 7.154 -13.470 14.437 1.00 54.91 175 GLY A O 1
ATOM 1357 N N . PRO A 1 176 ? 9.161 -13.236 15.407 1.00 52.34 176 PRO A N 1
ATOM 1358 C CA . PRO A 1 176 ? 9.950 -13.361 14.169 1.00 52.34 176 PRO A CA 1
ATOM 1359 C C . PRO A 1 176 ? 9.730 -14.680 13.387 1.00 52.34 176 PRO A C 1
ATOM 1361 O O . PRO A 1 176 ? 10.429 -14.958 12.414 1.00 52.34 176 PRO A O 1
ATOM 1364 N N . ARG A 1 177 ? 8.760 -15.507 13.802 1.00 46.44 177 ARG A N 1
ATOM 1365 C CA . ARG A 1 177 ? 8.450 -16.854 13.326 1.00 46.44 177 ARG A CA 1
ATOM 1366 C C . ARG A 1 177 ? 7.387 -16.922 12.224 1.00 46.44 177 ARG A C 1
ATOM 1368 O O . ARG A 1 177 ? 7.204 -18.001 11.673 1.00 46.44 177 ARG A O 1
ATOM 1375 N N . ASN A 1 178 ? 6.788 -15.807 11.798 1.00 48.75 178 ASN A N 1
ATOM 1376 C CA . ASN A 1 178 ? 5.950 -15.778 10.584 1.00 48.75 178 ASN A CA 1
ATOM 1377 C C . ASN A 1 178 ? 6.738 -15.667 9.262 1.00 48.75 178 ASN A C 1
ATOM 1379 O O . ASN A 1 178 ? 6.154 -15.611 8.186 1.00 48.75 178 ASN A O 1
ATOM 1383 N N . MET A 1 179 ? 8.070 -15.776 9.320 1.00 46.91 179 MET A N 1
ATOM 1384 C CA . MET A 1 179 ? 8.857 -16.302 8.199 1.00 46.91 179 MET A CA 1
ATOM 1385 C C . MET A 1 179 ? 8.675 -17.822 8.022 1.00 46.91 179 MET A C 1
ATOM 1387 O O . MET A 1 179 ? 9.149 -18.355 7.036 1.00 46.91 179 MET A O 1
ATOM 1391 N N . GLY A 1 180 ? 8.044 -18.552 8.951 1.00 46.53 180 GLY A N 1
ATOM 1392 C CA . GLY A 1 180 ? 8.043 -20.022 8.968 1.00 46.53 180 GLY A CA 1
ATOM 1393 C C . GLY A 1 180 ? 7.240 -20.700 7.855 1.00 46.53 180 GLY A C 1
ATOM 1394 O O . GLY A 1 180 ? 7.582 -21.814 7.454 1.00 46.53 180 GLY A O 1
ATOM 1395 N N . ASP A 1 181 ? 6.198 -20.053 7.327 1.00 54.38 181 ASP A N 1
ATOM 1396 C CA . ASP A 1 181 ? 5.370 -20.690 6.296 1.00 54.38 181 ASP A CA 1
ATOM 1397 C C . ASP A 1 181 ? 5.977 -20.541 4.891 1.00 54.38 181 ASP A C 1
ATOM 1399 O O . ASP A 1 181 ? 5.989 -21.491 4.109 1.00 54.38 181 ASP A O 1
ATOM 1403 N N . HIS A 1 182 ? 6.637 -19.406 4.641 1.00 56.94 182 HIS A N 1
ATOM 1404 C CA . HIS A 1 182 ? 7.318 -19.083 3.381 1.00 56.94 182 HIS A CA 1
ATOM 1405 C C . HIS A 1 182 ? 8.853 -19.179 3.467 1.00 56.94 182 HIS A C 1
ATOM 1407 O O . HIS A 1 182 ? 9.549 -18.794 2.525 1.00 56.94 182 HIS A O 1
ATOM 1413 N N . SER A 1 183 ? 9.413 -19.661 4.583 1.00 64.44 183 SER A N 1
ATOM 1414 C CA . SER A 1 183 ? 10.856 -19.861 4.702 1.00 64.44 183 SER A CA 1
ATOM 1415 C C . SER A 1 183 ? 11.295 -20.956 3.746 1.00 64.44 183 SER A C 1
ATOM 1417 O O . SER A 1 183 ? 10.712 -22.040 3.676 1.00 64.44 183 SER A O 1
ATOM 1419 N N . TRP A 1 184 ? 12.360 -20.663 3.009 1.00 71.62 184 TRP A N 1
ATOM 1420 C CA . TRP A 1 184 ? 13.022 -21.644 2.169 1.00 71.62 184 TRP A CA 1
ATOM 1421 C C . TRP A 1 184 ? 13.542 -22.787 3.044 1.00 71.62 184 TRP A C 1
ATOM 1423 O O . TRP A 1 184 ? 14.439 -22.588 3.864 1.00 71.62 184 TRP A O 1
ATOM 1433 N N . SER A 1 185 ? 12.997 -23.987 2.859 1.00 76.25 185 SER A N 1
ATOM 1434 C CA . SER A 1 185 ? 13.565 -25.222 3.392 1.00 76.25 185 SER A CA 1
ATOM 1435 C C . SER A 1 185 ? 13.712 -26.250 2.275 1.00 76.25 185 SER A C 1
ATOM 1437 O O . SER A 1 185 ? 12.906 -26.297 1.342 1.00 76.25 185 SER A O 1
ATOM 1439 N N . LEU A 1 186 ? 14.749 -27.084 2.377 1.00 75.81 186 LEU A N 1
ATOM 1440 C CA . LEU A 1 186 ? 14.992 -28.191 1.445 1.00 75.81 186 LEU A CA 1
ATOM 1441 C C . LEU A 1 186 ? 13.828 -29.195 1.413 1.00 75.81 186 LEU A C 1
ATOM 1443 O O . LEU A 1 186 ? 13.613 -29.850 0.398 1.00 75.81 186 LEU A O 1
ATOM 1447 N N . ASP A 1 187 ? 13.049 -29.272 2.494 1.00 82.44 187 ASP A N 1
ATOM 1448 C CA . ASP A 1 187 ? 11.869 -30.135 2.582 1.00 82.44 187 ASP A CA 1
ATOM 1449 C C . ASP A 1 187 ? 10.645 -29.549 1.854 1.00 82.44 187 ASP A C 1
ATOM 1451 O O . ASP A 1 187 ? 9.768 -30.299 1.427 1.00 82.44 187 ASP A O 1
ATOM 1455 N N . LYS A 1 188 ? 10.576 -28.218 1.693 1.00 83.69 188 LYS A N 1
ATOM 1456 C CA . LYS A 1 188 ? 9.461 -27.509 1.036 1.00 83.69 188 LYS A CA 1
ATOM 1457 C C . LYS A 1 188 ? 9.711 -27.235 -0.447 1.00 83.69 188 LYS A C 1
ATOM 1459 O O . LYS A 1 188 ? 8.758 -27.177 -1.221 1.00 83.69 188 LYS A O 1
ATOM 1464 N N . VAL A 1 189 ? 10.968 -27.048 -0.851 1.00 85.50 189 VAL A N 1
ATOM 1465 C CA . VAL A 1 189 ? 11.335 -26.660 -2.220 1.00 85.50 189 VAL A CA 1
ATOM 1466 C C . VAL A 1 189 ? 12.278 -27.691 -2.822 1.00 85.50 189 VAL A C 1
ATOM 1468 O O . VAL A 1 189 ? 13.345 -27.968 -2.280 1.00 85.50 189 VAL A O 1
ATOM 1471 N N . ARG A 1 190 ? 11.915 -28.219 -3.993 1.00 85.62 190 ARG A N 1
ATOM 1472 C CA . ARG A 1 190 ? 12.765 -29.115 -4.779 1.00 85.62 190 ARG A CA 1
ATOM 1473 C C . ARG A 1 190 ? 13.024 -28.508 -6.149 1.00 85.62 190 ARG A C 1
ATOM 1475 O O . ARG A 1 190 ? 12.083 -28.216 -6.880 1.00 85.62 190 ARG A O 1
ATOM 1482 N N . ILE A 1 191 ? 14.295 -28.377 -6.511 1.00 84.94 191 ILE A N 1
ATOM 1483 C CA . ILE A 1 191 ? 14.700 -28.052 -7.880 1.00 84.94 191 ILE A CA 1
ATOM 1484 C C . ILE A 1 191 ? 14.690 -29.357 -8.672 1.00 84.94 191 ILE A C 1
ATOM 1486 O O . ILE A 1 191 ? 15.388 -30.307 -8.319 1.00 84.94 191 ILE A O 1
ATOM 1490 N N . VAL A 1 192 ? 13.869 -29.418 -9.716 1.00 86.94 192 VAL A N 1
ATOM 1491 C CA . VAL A 1 192 ? 13.773 -30.573 -10.612 1.00 86.94 192 VAL A CA 1
ATOM 1492 C C . VAL A 1 192 ? 14.252 -30.135 -11.986 1.00 86.94 192 VAL A C 1
ATOM 1494 O O . VAL A 1 192 ? 13.844 -29.084 -12.476 1.00 86.94 192 VAL A O 1
ATOM 1497 N N . LEU A 1 193 ? 15.129 -30.932 -12.594 1.00 83.00 193 LEU A N 1
ATOM 1498 C CA . LEU A 1 193 ? 15.523 -30.731 -13.983 1.00 83.00 193 LEU A CA 1
ATOM 1499 C C . LEU A 1 193 ? 14.303 -31.008 -14.862 1.00 83.00 193 LEU A C 1
ATOM 1501 O O . LEU A 1 193 ? 13.756 -32.110 -14.847 1.00 83.00 193 LEU A O 1
ATOM 1505 N N . VAL A 1 194 ? 13.855 -29.986 -15.583 1.00 81.12 194 VAL A N 1
ATOM 1506 C CA . VAL A 1 194 ? 12.780 -30.108 -16.563 1.00 81.12 194 VAL A CA 1
ATOM 1507 C C . VAL A 1 194 ? 13.441 -30.150 -17.933 1.00 81.12 194 VAL A C 1
ATOM 1509 O O . VAL A 1 194 ? 13.909 -29.121 -18.420 1.00 81.12 194 VAL A O 1
ATOM 1512 N N . ASP A 1 195 ? 13.474 -31.331 -18.553 1.00 74.00 195 ASP A N 1
ATOM 1513 C CA . ASP A 1 195 ? 13.950 -31.530 -19.928 1.00 74.00 195 ASP A CA 1
ATOM 1514 C C . ASP A 1 195 ? 12.915 -30.994 -20.933 1.00 74.00 195 ASP A C 1
ATOM 1516 O O . ASP A 1 195 ? 12.349 -31.713 -21.757 1.00 74.00 195 ASP A O 1
ATOM 1520 N N . ASN A 1 196 ? 12.635 -29.694 -20.868 1.00 62.12 196 ASN A N 1
ATOM 1521 C CA . ASN A 1 196 ? 11.950 -29.006 -21.947 1.00 62.12 196 ASN A CA 1
ATOM 1522 C C . ASN A 1 196 ? 12.985 -28.819 -23.057 1.00 62.12 196 ASN A C 1
ATOM 1524 O O . ASN A 1 196 ? 13.734 -27.849 -23.049 1.00 62.12 196 ASN A O 1
ATOM 1528 N N . GLY A 1 197 ? 13.044 -29.750 -24.015 1.00 61.62 197 GLY A N 1
ATOM 1529 C CA . GLY A 1 197 ? 13.962 -29.731 -25.169 1.00 61.62 197 GLY A CA 1
ATOM 1530 C C . GLY A 1 197 ? 13.822 -28.529 -26.125 1.00 61.62 197 GLY A C 1
ATOM 1531 O O . GLY A 1 197 ? 14.230 -28.615 -27.281 1.00 61.62 197 GLY A O 1
ATOM 1532 N N . LYS A 1 198 ? 13.217 -27.424 -25.675 1.00 68.12 198 LYS A N 1
ATOM 1533 C CA . LYS A 1 198 ? 13.136 -26.122 -26.332 1.00 68.12 198 LYS A CA 1
ATOM 1534 C C . LYS A 1 198 ? 13.413 -25.044 -25.288 1.00 68.12 198 LYS A C 1
ATOM 1536 O O . LYS A 1 198 ? 12.678 -24.933 -24.308 1.00 68.12 198 LYS A O 1
ATOM 1541 N N . GLU A 1 199 ? 14.453 -24.254 -25.523 1.00 71.19 199 GLU A N 1
ATOM 1542 C CA . GLU A 1 199 ? 14.715 -23.014 -24.794 1.00 71.19 199 GLU A CA 1
ATOM 1543 C C . GLU A 1 199 ? 13.458 -22.132 -24.885 1.00 71.19 199 GLU A C 1
ATOM 1545 O O . GLU A 1 199 ? 12.965 -21.855 -25.982 1.00 71.19 199 GLU A O 1
ATOM 1550 N N . GLN A 1 200 ? 12.851 -21.805 -23.741 1.00 75.50 200 GLN A N 1
ATOM 1551 C CA . GLN A 1 200 ? 11.641 -20.986 -23.727 1.00 75.50 200 GLN A CA 1
ATOM 1552 C C . GLN A 1 200 ? 11.982 -19.554 -24.148 1.00 75.50 200 GLN A C 1
ATOM 1554 O O . GLN A 1 200 ? 13.028 -19.025 -23.774 1.00 75.50 200 GLN A O 1
ATOM 1559 N N . ASP A 1 201 ? 11.090 -18.916 -24.907 1.00 85.94 201 ASP A N 1
ATOM 1560 C CA . ASP A 1 201 ? 11.252 -17.513 -25.287 1.00 85.94 201 ASP A CA 1
ATOM 1561 C C . ASP A 1 201 ? 11.241 -16.631 -24.031 1.00 85.94 201 ASP A C 1
ATOM 1563 O O . ASP A 1 201 ? 10.251 -16.575 -23.296 1.00 85.94 201 ASP A O 1
ATOM 1567 N N . LEU A 1 202 ? 12.352 -15.932 -23.788 1.00 89.00 202 LEU A N 1
ATOM 1568 C CA . LEU A 1 202 ? 12.529 -15.060 -22.631 1.00 89.00 202 LEU A CA 1
ATOM 1569 C C . LEU A 1 202 ? 11.423 -14.004 -22.542 1.00 89.00 202 LEU A C 1
ATOM 1571 O O . LEU A 1 202 ? 10.963 -13.686 -21.447 1.00 89.00 202 LEU A O 1
ATOM 1575 N N . SER A 1 203 ? 10.977 -13.471 -23.683 1.00 89.81 203 SER A N 1
ATOM 1576 C CA . SER A 1 203 ? 9.918 -12.462 -23.714 1.00 89.81 203 SER A CA 1
ATOM 1577 C C . SER A 1 203 ? 8.581 -13.037 -23.239 1.00 89.81 203 SER A C 1
ATOM 1579 O O . SER 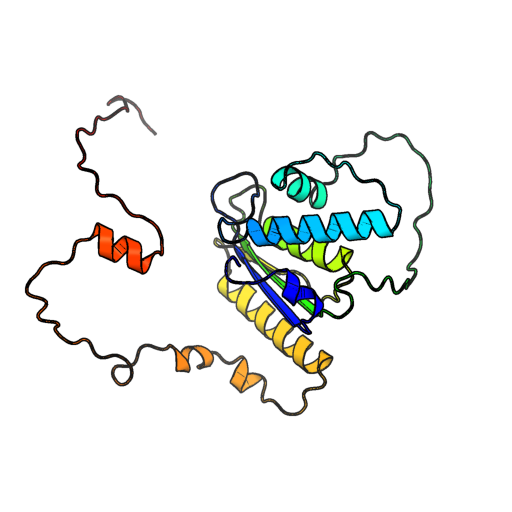A 1 203 ? 7.879 -12.397 -22.453 1.00 89.81 203 SER A O 1
ATOM 1581 N N . HIS A 1 204 ? 8.271 -14.280 -23.614 1.00 89.31 204 HIS A N 1
ATOM 1582 C CA . HIS A 1 204 ? 7.091 -14.998 -23.143 1.00 89.31 204 HIS A CA 1
ATOM 1583 C C . HIS A 1 204 ? 7.166 -15.263 -21.635 1.00 89.31 204 HIS A C 1
ATOM 1585 O O . HIS A 1 204 ? 6.237 -14.927 -20.906 1.00 89.31 204 HIS A O 1
ATOM 1591 N N . VAL A 1 205 ? 8.290 -15.802 -21.154 1.00 90.75 205 VAL A N 1
ATOM 1592 C CA . VAL A 1 205 ? 8.483 -16.130 -19.730 1.00 90.75 205 VAL A CA 1
ATOM 1593 C C . VAL A 1 205 ? 8.408 -14.879 -18.856 1.00 90.75 205 VAL A C 1
ATOM 1595 O O . VAL A 1 205 ? 7.708 -14.864 -17.846 1.00 90.75 205 VAL A O 1
ATOM 1598 N N . LEU A 1 206 ? 9.077 -13.794 -19.252 1.00 92.62 206 LEU A N 1
ATOM 1599 C CA . LEU A 1 206 ? 8.994 -12.524 -18.530 1.00 92.62 206 LEU A CA 1
ATOM 1600 C C . LEU A 1 206 ? 7.580 -11.943 -18.574 1.00 92.62 206 LEU A C 1
ATOM 1602 O O . LEU A 1 206 ? 7.134 -11.364 -17.582 1.00 92.62 206 LEU A O 1
ATOM 1606 N N . SER A 1 207 ? 6.866 -12.113 -19.691 1.00 93.31 207 SER A N 1
ATOM 1607 C CA . SER A 1 207 ? 5.483 -11.653 -19.787 1.00 93.31 207 SER A CA 1
ATOM 1608 C C . SER A 1 207 ? 4.565 -12.381 -18.814 1.00 93.31 207 SER A C 1
ATOM 1610 O O . SER A 1 207 ? 3.728 -11.752 -18.167 1.00 93.31 207 SER A O 1
ATOM 1612 N N . GLU A 1 208 ? 4.753 -13.693 -18.683 1.00 92.19 208 GLU A N 1
ATOM 1613 C CA . GLU A 1 208 ? 4.021 -14.545 -17.750 1.00 92.19 208 GLU A CA 1
ATOM 1614 C C . GLU A 1 208 ? 4.336 -14.184 -16.291 1.00 92.19 208 GLU A C 1
ATOM 1616 O O . GLU A 1 208 ? 3.420 -13.937 -15.510 1.00 92.19 208 GLU A O 1
ATOM 1621 N N . ILE A 1 209 ? 5.622 -14.055 -15.938 1.00 91.81 209 ILE A N 1
ATOM 1622 C CA . ILE A 1 209 ? 6.068 -13.721 -14.574 1.00 91.81 209 ILE A CA 1
ATOM 1623 C C . ILE A 1 209 ? 5.549 -12.352 -14.126 1.00 91.81 209 ILE A C 1
ATOM 1625 O O . ILE A 1 209 ? 5.122 -12.184 -12.984 1.00 91.81 209 ILE A O 1
ATOM 1629 N N . HIS A 1 210 ? 5.615 -11.351 -15.004 1.00 90.19 210 HIS A N 1
ATOM 1630 C CA . HIS A 1 210 ? 5.268 -9.976 -14.650 1.00 90.19 210 HIS A CA 1
ATOM 1631 C C . HIS A 1 210 ? 3.808 -9.614 -14.941 1.00 90.19 210 HIS A C 1
ATOM 1633 O O . HIS A 1 210 ? 3.388 -8.513 -14.580 1.00 90.19 210 HIS A O 1
ATOM 1639 N N . GLY A 1 211 ? 3.043 -10.491 -15.602 1.00 87.88 211 GLY A N 1
ATOM 1640 C CA . GLY A 1 211 ? 1.667 -10.212 -16.022 1.00 87.88 211 GLY A CA 1
ATOM 1641 C C . GLY A 1 211 ? 1.558 -9.022 -16.983 1.00 87.88 211 GLY A C 1
ATOM 1642 O O . GLY A 1 211 ? 0.544 -8.326 -17.004 1.00 87.88 211 GLY A O 1
ATOM 1643 N N . LYS A 1 212 ? 2.620 -8.734 -17.743 1.00 88.94 212 LYS A N 1
ATOM 1644 C CA . LYS A 1 212 ? 2.713 -7.590 -18.663 1.00 88.94 212 LYS A CA 1
ATOM 1645 C C . LYS A 1 212 ? 3.282 -8.046 -19.993 1.00 88.94 212 LYS A C 1
ATOM 1647 O O . LYS A 1 212 ? 4.122 -8.925 -20.028 1.00 88.94 212 LYS A O 1
ATOM 1652 N N . LYS A 1 213 ? 2.876 -7.415 -21.092 1.00 92.69 213 LYS A N 1
ATOM 1653 C CA . LYS A 1 213 ? 3.426 -7.734 -22.412 1.00 92.69 213 LYS A CA 1
ATOM 1654 C C . LYS A 1 213 ? 4.886 -7.269 -22.512 1.00 92.69 213 LYS A C 1
ATOM 1656 O O . LYS A 1 213 ? 5.144 -6.068 -22.444 1.00 92.69 213 LYS A O 1
ATOM 1661 N N . VAL A 1 214 ? 5.814 -8.206 -22.682 1.00 94.56 214 VAL A N 1
ATOM 1662 C CA . VAL A 1 214 ? 7.244 -7.957 -22.907 1.00 94.56 214 VAL A CA 1
ATOM 1663 C C . VAL A 1 214 ? 7.561 -8.226 -24.373 1.00 94.56 214 VAL A C 1
ATOM 1665 O O . VAL A 1 214 ? 7.212 -9.274 -24.904 1.00 94.56 214 VAL A O 1
ATOM 1668 N N . GLU A 1 215 ? 8.218 -7.269 -25.022 1.00 92.38 215 GLU A N 1
ATOM 1669 C CA . GLU A 1 215 ? 8.589 -7.339 -26.438 1.00 92.38 215 GLU A CA 1
ATOM 1670 C C . GLU A 1 215 ? 10.118 -7.333 -26.569 1.00 92.38 215 GLU A C 1
ATOM 1672 O O . GLU A 1 215 ? 10.771 -6.477 -25.956 1.00 92.38 215 GLU A O 1
ATOM 1677 N N . PRO A 1 216 ? 10.713 -8.263 -27.335 1.00 92.25 216 PRO A N 1
ATOM 1678 C CA . PRO A 1 216 ? 12.151 -8.298 -27.537 1.00 92.25 216 PRO A CA 1
ATOM 1679 C C . PRO A 1 216 ? 12.589 -7.226 -28.545 1.00 92.25 216 PRO A C 1
ATOM 1681 O O . PRO A 1 216 ? 12.019 -7.091 -29.627 1.00 92.25 216 PRO A O 1
ATOM 1684 N N . PHE A 1 217 ? 13.656 -6.497 -28.217 1.00 92.50 217 PHE A N 1
ATOM 1685 C CA . PHE A 1 217 ? 14.296 -5.535 -29.118 1.00 92.50 217 PHE A CA 1
ATOM 1686 C C . PHE A 1 217 ? 15.785 -5.844 -29.253 1.00 92.50 217 PHE A C 1
ATOM 1688 O O . PHE A 1 217 ? 16.448 -6.203 -28.279 1.00 92.50 217 PHE A O 1
ATOM 1695 N N . ILE A 1 218 ? 16.320 -5.668 -30.462 1.00 94.31 218 ILE A N 1
ATOM 1696 C CA . ILE A 1 218 ? 17.755 -5.785 -30.735 1.00 94.31 218 ILE A CA 1
ATOM 1697 C C . ILE A 1 218 ? 18.360 -4.384 -30.680 1.00 94.31 218 ILE A C 1
ATOM 1699 O O . ILE A 1 218 ? 17.913 -3.477 -31.384 1.00 94.31 218 ILE A O 1
ATOM 1703 N N . LEU A 1 219 ? 19.384 -4.203 -29.846 1.00 95.38 219 LEU A N 1
ATOM 1704 C CA . LEU A 1 219 ? 20.138 -2.954 -29.777 1.00 95.38 219 LEU A CA 1
ATOM 1705 C C . LEU A 1 219 ? 20.826 -2.691 -31.124 1.00 95.38 219 LEU A C 1
ATOM 1707 O O . LEU A 1 219 ? 21.660 -3.486 -31.548 1.00 95.38 219 LEU A O 1
ATOM 1711 N N . SER A 1 220 ? 20.493 -1.576 -31.778 1.00 96.62 220 SER A N 1
ATOM 1712 C CA . SER A 1 220 ? 21.096 -1.213 -33.068 1.00 96.62 220 SER A CA 1
ATOM 1713 C C . SER A 1 220 ? 22.450 -0.520 -32.903 1.00 96.62 220 SER A C 1
ATOM 1715 O O . SER A 1 220 ? 23.439 -0.954 -33.482 1.00 96.62 220 SER A O 1
ATOM 1717 N N . GLU A 1 221 ? 22.514 0.538 -32.093 1.00 95.06 221 GLU A N 1
ATOM 1718 C CA . GLU A 1 221 ? 23.730 1.323 -31.864 1.00 95.06 221 GLU A CA 1
ATOM 1719 C C . GLU A 1 221 ? 23.701 1.934 -30.454 1.00 95.06 221 GLU A C 1
ATOM 1721 O O . GLU A 1 221 ? 22.634 2.236 -29.915 1.00 95.06 221 GLU A O 1
ATOM 1726 N N . ARG A 1 222 ? 24.877 2.128 -29.848 1.00 95.12 222 ARG A N 1
ATOM 1727 C CA . ARG A 1 222 ? 25.058 2.909 -28.619 1.00 95.12 222 ARG A CA 1
ATOM 1728 C C . ARG A 1 222 ? 26.230 3.872 -28.803 1.00 95.12 222 ARG A C 1
ATOM 1730 O O . ARG A 1 222 ? 27.366 3.427 -28.938 1.00 95.12 222 ARG A O 1
ATOM 1737 N N . THR A 1 223 ? 25.966 5.172 -28.713 1.00 94.06 223 THR A N 1
ATOM 1738 C CA . THR A 1 223 ? 26.968 6.237 -28.896 1.00 94.06 223 THR A CA 1
ATOM 1739 C C . THR A 1 223 ? 27.188 7.007 -27.588 1.00 94.06 223 THR A C 1
ATOM 1741 O O . THR A 1 223 ? 26.242 7.252 -26.839 1.00 94.06 223 THR A O 1
ATOM 1744 N N . GLN A 1 224 ? 28.435 7.393 -27.292 1.00 90.69 224 GLN A N 1
ATOM 1745 C CA . GLN A 1 224 ? 28.768 8.215 -26.123 1.00 90.69 224 GLN A CA 1
ATOM 1746 C C . GLN A 1 224 ? 28.423 9.682 -26.399 1.00 90.69 224 GLN A C 1
ATOM 1748 O O . GLN A 1 224 ? 28.982 10.289 -27.307 1.00 90.69 224 GLN A O 1
ATOM 1753 N N . LEU A 1 225 ? 27.517 10.251 -25.601 1.00 93.31 225 LEU A N 1
ATOM 1754 C CA . LEU A 1 225 ? 27.085 11.649 -25.750 1.00 93.31 225 LEU A CA 1
ATOM 1755 C C . LEU A 1 225 ? 27.908 12.633 -24.908 1.00 93.31 225 LEU A C 1
ATOM 1757 O O . LEU A 1 225 ? 27.792 13.842 -25.089 1.00 93.31 225 LEU A O 1
ATOM 1761 N N . GLN A 1 226 ? 28.722 12.136 -23.975 1.00 90.56 226 GLN A N 1
ATOM 1762 C CA . GLN A 1 226 ? 29.616 12.976 -23.180 1.00 90.56 226 GLN A CA 1
ATOM 1763 C C . GLN A 1 226 ? 30.907 13.261 -23.951 1.00 90.56 226 GLN A C 1
ATOM 1765 O O . GLN A 1 226 ? 31.506 12.353 -24.530 1.00 90.56 226 GLN A O 1
ATOM 1770 N N . ALA A 1 227 ? 31.350 14.517 -23.925 1.00 88.69 227 ALA A N 1
ATOM 1771 C CA . ALA A 1 227 ? 32.663 14.887 -24.435 1.00 88.69 227 ALA A CA 1
ATOM 1772 C C . ALA A 1 227 ? 33.761 14.189 -23.614 1.00 88.69 227 ALA A C 1
ATOM 1774 O O . ALA A 1 227 ? 33.607 13.976 -22.414 1.00 88.69 227 ALA A O 1
ATOM 1775 N N . GLN A 1 228 ? 34.892 13.857 -24.237 1.00 82.25 228 GLN A N 1
ATOM 1776 C CA . GLN A 1 228 ? 35.997 13.189 -23.532 1.00 82.25 228 GLN A CA 1
ATOM 1777 C C . GLN A 1 228 ? 36.575 14.047 -22.391 1.00 82.25 228 GLN A C 1
ATOM 1779 O O . GLN A 1 228 ? 37.087 13.507 -21.413 1.00 82.25 228 GLN A O 1
ATOM 1784 N N . ASP A 1 229 ? 36.405 15.368 -22.481 1.00 83.62 229 ASP A N 1
ATOM 1785 C CA . ASP A 1 229 ? 36.980 16.338 -21.548 1.00 83.62 229 ASP A CA 1
ATOM 1786 C C . ASP A 1 229 ? 36.020 16.754 -20.420 1.00 83.62 229 ASP A C 1
ATOM 1788 O O . ASP A 1 229 ? 36.385 17.556 -19.557 1.00 83.62 229 ASP A O 1
ATOM 1792 N N . SER A 1 230 ? 34.781 16.245 -20.397 1.00 76.38 230 SER A N 1
ATOM 1793 C CA . SER A 1 230 ? 33.840 16.585 -19.327 1.00 76.38 230 SER A CA 1
ATOM 1794 C C . SER A 1 230 ? 34.229 15.884 -18.024 1.00 76.38 230 SER A C 1
ATOM 1796 O O . SER A 1 230 ? 34.150 14.659 -17.921 1.00 76.38 230 SER A O 1
ATOM 1798 N N . LYS A 1 231 ? 34.636 16.672 -17.022 1.00 69.25 231 LYS A N 1
ATOM 1799 C CA . LYS A 1 231 ? 34.791 16.222 -15.633 1.00 69.25 231 LYS A CA 1
ATOM 1800 C C . LYS A 1 231 ? 33.470 16.385 -14.878 1.00 69.25 231 LYS A C 1
ATOM 1802 O O . LYS A 1 231 ? 32.770 17.375 -15.082 1.00 69.25 231 LYS A O 1
ATOM 1807 N N . TRP A 1 232 ? 33.167 15.389 -14.049 1.00 58.00 232 TRP A N 1
ATOM 1808 C CA . TRP A 1 232 ? 32.024 15.330 -13.136 1.00 58.00 232 TRP A CA 1
ATOM 1809 C C . TRP A 1 232 ? 32.200 16.278 -11.951 1.00 58.00 232 TRP A C 1
ATOM 1811 O O . TRP A 1 232 ? 33.361 16.429 -11.501 1.00 58.00 232 TRP A O 1
#

Organism: Lymnaea stagnalis (NCBI:txid6523)

Foldseek 3Di:
DQPDDLVCLLVDQEDEAEAEFDPDDDGDGPPSCNVVLVSLVVLLVVQCVVVVHDDDPDDDSSVVLCCLVDVPPDPDPDDDDDDPDDDPPQPCFSNQNYEYEFEYEAAPVDPQGRSVSVSVVSSCVSRNYHYLDDYYYAHPVPCNVVSVLVVVLSSVVSVCVVVVPPDDPSCVVSPPCVVPVVPDDPVVDDDDDDPPVDDDDPQVVVCVVVVHRGDDDDDDDDDDPDDPPDDD

InterPro domains:
  IPR001094 Flavodoxin-like [PR00369] (18-29)
  IPR001094 Flavodoxin-like [PR00369] (97-107)
  IPR001094 Flavodoxin-like [PR00369] (121-140)
  IPR008254 Flavodoxin/nitric oxide synthase [PF00258] (2-151)
  IPR008254 Flavodoxin/nitric oxide synthase [PS50902] (1-156)
  IPR029039 Flavoprotein-like superfamily [G3DSA:3.40.50.360] (1-170)
  IPR029039 Flavoprotein-like superfamily [SSF52218] (1-166)
  IPR050607 Nitric Oxide Synthase (NOS) [PTHR43410] (1-230)

Radius of gyration: 23.78 Å; Cα contacts (8 Å, |Δi|>4): 241; chains: 1; bounding box: 62×69×58 Å

Solvent-accessible surface area (backbone atoms only — not comparable to full-atom values): 14477 Å² total; per-residue (Å²): 88,68,92,55,65,73,79,53,54,65,76,39,59,69,48,81,44,79,42,58,45,39,95,69,69,98,53,38,60,27,81,52,33,43,68,52,55,51,48,52,53,51,51,50,51,55,52,32,58,75,69,72,47,89,70,85,87,82,71,52,71,60,54,52,46,46,51,72,74,48,70,74,82,74,81,84,74,90,72,94,69,79,81,79,68,91,70,88,68,84,60,71,30,81,31,42,69,24,34,32,36,38,40,13,31,28,38,81,93,41,100,59,56,26,42,41,40,56,41,52,54,51,50,41,51,76,28,27,26,44,73,62,43,80,78,45,70,19,28,75,86,56,61,26,66,59,48,47,50,57,51,49,52,51,43,50,53,40,48,34,66,74,67,67,61,78,91,68,65,61,64,70,73,66,34,92,58,74,50,64,86,79,52,92,40,78,91,80,51,79,92,72,91,73,88,62,94,57,87,73,58,65,41,58,53,53,17,64,75,67,74,43,94,50,79,88,80,82,88,87,83,88,81,84,86,70,61,94,83,68,78,132

pLDDT: mean 77.17, std 17.67, range [29.83, 96.81]

Nearest PDB structures (foldseek):
  1tll-assembly1_A  TM=8.807E-01  e=3.508E-13  Rattus norvegicus
  1tll-assembly1_B  TM=9.306E-01  e=7.581E-11  Rattus norvegicus
  4yaf-assembly2_B  TM=7.695E-01  e=4.715E-07  Rattus norvegicus
  5gxu-assembly1_A  TM=8.284E-01  e=3.763E-06  Arabidopsis thaliana
  4y9u-assembly2_B  TM=8.021E-01  e=5.429E-06  Rattus norvegicus

Secondary structure (DSSP, 8-state):
-TTS-GGGGGG-SEEEEEEEPPSSSSSPPPGGGHHHHHHHHHHHHHHHHHTT----TT--HHHHHHHHH------------------------TTTT-EEEEEEEE-TTSSSTTHHHHHHHHHHHHTTPEESS--EEEETTBBHHHHHHHHHHHHHHHHHHHTT-----HHHHHSGGGGTTT---TTT--------SSPPPHHHHHHHHHTS-------------S-TT---

Sequence (232 aa):
MENYHAGSLVHESVVLVITSRPTYGNGEPPENGKSFAASLLHLKRKNNLVNGKVTDSGLSLATCIKRSIFPEQKISLATNVDKPRNSLAMATGPLGNIRFAVFSLGSNAYPHFAIFGKYIDKIFKELGAEMLVEYCTGDALYGQEQSFRTWSEEVYRAAFDAFCLENVDIKEAIGPRNMGDHSWSLDKVRIVLVDNGKEQDLSHVLSEIHGKKVEPFILSERTQLQAQDSKW

Mean predicted aligned error: 12.25 Å